Protein AF-A0A9D9WCM2-F1 (afdb_monomer)

pLDDT: mean 75.83, std 15.91, range [33.72, 94.25]

Structure (mmCIF, N/CA/C/O backbone):
data_AF-A0A9D9WCM2-F1
#
_entry.id   AF-A0A9D9WCM2-F1
#
loop_
_atom_site.group_PDB
_atom_site.id
_atom_site.type_symbol
_atom_site.label_atom_id
_atom_site.label_alt_id
_atom_site.label_comp_id
_atom_site.label_asym_id
_atom_site.label_entity_id
_atom_site.label_seq_id
_atom_site.pdbx_PDB_ins_code
_atom_site.Cartn_x
_atom_site.Cartn_y
_atom_site.Cartn_z
_atom_site.occupancy
_atom_site.B_iso_or_equiv
_atom_site.auth_seq_id
_atom_site.auth_comp_id
_atom_site.auth_asym_id
_atom_site.auth_atom_id
_atom_site.pdbx_PDB_model_num
ATOM 1 N N . MET A 1 1 ? -56.741 28.485 21.789 1.00 45.41 1 MET A N 1
ATOM 2 C CA . MET A 1 1 ? -56.280 27.260 21.090 1.00 45.41 1 MET A CA 1
ATOM 3 C C . MET A 1 1 ? -55.006 27.576 20.316 1.00 45.41 1 MET A C 1
ATOM 5 O O . MET A 1 1 ? -54.927 28.664 19.769 1.00 45.41 1 MET A O 1
ATOM 9 N N . LYS A 1 2 ? -54.070 26.617 20.252 1.00 42.69 2 LYS A N 1
ATOM 10 C CA . LYS A 1 2 ? -52.743 26.654 19.594 1.00 42.69 2 LYS A CA 1
ATOM 11 C C . LYS A 1 2 ? -51.613 27.337 20.378 1.00 42.69 2 LYS A C 1
ATOM 13 O O . LYS A 1 2 ? -51.391 28.530 20.233 1.00 42.69 2 LYS A O 1
ATOM 18 N N . LYS A 1 3 ? -50.860 26.522 21.132 1.00 37.56 3 LYS A N 1
ATOM 19 C CA . LYS A 1 3 ? -49.379 26.417 21.107 1.00 37.56 3 LYS A CA 1
ATOM 20 C C . LYS A 1 3 ? -48.915 25.390 22.164 1.00 37.56 3 LYS A C 1
ATOM 22 O O . LYS A 1 3 ? -48.317 25.738 23.167 1.00 37.56 3 LYS A O 1
ATOM 27 N N . ILE A 1 4 ? -49.218 24.107 21.927 1.00 44.75 4 ILE A N 1
ATOM 28 C CA . ILE A 1 4 ? -48.684 22.945 22.687 1.00 44.75 4 ILE A CA 1
ATOM 29 C C . ILE A 1 4 ? -47.683 22.146 21.805 1.00 44.75 4 ILE A C 1
ATOM 31 O O . ILE A 1 4 ? -47.324 21.013 22.077 1.00 44.75 4 ILE A O 1
ATOM 35 N N . GLY A 1 5 ? -47.191 22.737 20.709 1.00 39.81 5 GLY A N 1
ATOM 36 C CA . GLY A 1 5 ? -46.475 22.005 19.652 1.00 39.81 5 GLY A CA 1
ATOM 37 C C . GLY A 1 5 ? -44.948 22.128 19.606 1.00 39.81 5 GLY A C 1
ATOM 38 O O . GLY A 1 5 ? -44.376 21.680 18.622 1.00 39.81 5 GLY A O 1
ATOM 39 N N . LEU A 1 6 ? -44.274 22.749 20.585 1.00 36.81 6 LEU A N 1
ATOM 40 C CA . LEU A 1 6 ? -42.843 23.103 20.444 1.00 36.81 6 LEU A CA 1
ATOM 41 C C . LEU A 1 6 ? -41.898 22.476 21.486 1.00 36.81 6 LEU A C 1
ATOM 43 O O . LEU A 1 6 ? -40.728 22.832 21.537 1.00 36.81 6 LEU A O 1
ATOM 47 N N . LEU A 1 7 ? -42.369 21.528 22.301 1.00 35.75 7 LEU A N 1
ATOM 48 C CA . LEU A 1 7 ? -41.540 20.872 23.329 1.00 35.75 7 LEU A CA 1
ATOM 49 C C . LEU A 1 7 ? -41.209 19.399 23.039 1.00 35.75 7 LEU A C 1
ATOM 51 O O . LEU A 1 7 ? -40.456 18.788 23.786 1.00 35.75 7 LEU A O 1
ATOM 55 N N . LEU A 1 8 ? -41.697 18.844 21.923 1.00 35.56 8 LEU A N 1
ATOM 56 C CA . LEU A 1 8 ? -41.456 17.446 21.526 1.00 35.56 8 LEU A CA 1
ATOM 57 C C . LEU A 1 8 ? -40.451 17.266 20.374 1.00 35.56 8 LEU A C 1
ATOM 59 O O . LEU A 1 8 ? -40.109 16.136 20.044 1.00 35.56 8 LEU A O 1
ATOM 63 N N . LEU A 1 9 ? -39.942 18.351 19.776 1.00 33.72 9 LEU A N 1
ATOM 64 C CA . LEU A 1 9 ? -39.008 18.277 18.638 1.00 33.72 9 LEU A CA 1
ATOM 65 C C . LEU A 1 9 ? -37.527 18.443 19.019 1.00 33.72 9 LEU A C 1
ATOM 67 O O . LEU A 1 9 ? -36.661 18.018 18.261 1.00 33.72 9 LEU A O 1
ATOM 71 N N . ILE A 1 10 ? -37.217 18.988 20.201 1.00 37.78 10 ILE A N 1
ATOM 72 C CA . ILE A 1 10 ? -35.822 19.241 20.620 1.00 37.78 10 ILE A CA 1
ATOM 73 C C . ILE A 1 10 ? -35.190 18.007 21.295 1.00 37.78 10 ILE A C 1
ATOM 75 O O . ILE A 1 10 ? -33.974 17.836 21.272 1.00 37.78 10 ILE A O 1
ATOM 79 N N . THR A 1 11 ? -35.986 17.067 21.812 1.00 34.09 11 THR A N 1
ATOM 80 C CA . THR A 1 11 ? -35.458 15.838 22.434 1.00 34.09 11 THR A CA 1
ATOM 81 C C . THR A 1 11 ? -35.078 14.749 21.426 1.00 34.09 11 THR A C 1
ATOM 83 O O . THR A 1 11 ? -34.326 13.841 21.775 1.00 34.09 11 THR A O 1
ATOM 86 N N . CYS A 1 12 ? -35.512 14.845 20.163 1.00 36.84 12 CYS A N 1
ATOM 87 C CA . CYS A 1 12 ? -35.220 13.822 19.153 1.00 36.84 12 CYS A CA 1
ATOM 88 C C . CYS A 1 12 ? -33.857 14.013 18.455 1.00 36.84 12 CYS A C 1
ATOM 90 O O . CYS A 1 12 ? -33.245 13.033 18.034 1.00 36.84 12 CYS A O 1
ATOM 92 N N . GLN A 1 13 ? -33.338 15.245 18.357 1.00 36.56 13 GLN A N 1
ATOM 93 C CA . GLN A 1 13 ? -32.070 15.524 17.657 1.00 36.56 13 GLN A CA 1
ATOM 94 C C . GLN A 1 13 ? -30.818 15.220 18.499 1.00 36.56 13 GLN A C 1
ATOM 96 O O . GLN A 1 13 ? -29.810 14.784 17.948 1.00 36.56 13 GLN A O 1
ATOM 101 N N . ALA A 1 14 ? -30.889 15.345 19.830 1.00 35.94 14 ALA A N 1
ATOM 102 C CA . ALA A 1 14 ? -29.779 14.985 20.722 1.00 35.94 14 ALA A CA 1
ATOM 103 C C . ALA A 1 14 ? -29.626 13.459 20.911 1.00 35.94 14 ALA A C 1
ATOM 105 O O . ALA A 1 14 ? -28.525 12.966 21.143 1.00 35.94 14 ALA A O 1
ATOM 106 N N . TRP A 1 15 ? -30.717 12.696 20.767 1.00 35.06 15 TRP A N 1
ATOM 107 C CA . TRP A 1 15 ? -30.705 11.226 20.821 1.00 35.06 15 TRP A CA 1
ATOM 108 C C . TRP A 1 15 ? -30.343 10.558 19.486 1.00 35.06 15 TRP A C 1
ATOM 110 O O . TRP A 1 15 ? -29.912 9.407 19.479 1.00 35.06 15 TRP A O 1
ATOM 120 N N . ALA A 1 16 ? -30.482 11.260 18.357 1.00 42.06 16 ALA A N 1
ATOM 121 C CA . ALA A 1 16 ? -30.091 10.735 17.048 1.00 42.06 16 ALA A CA 1
ATOM 122 C C . ALA A 1 16 ? -28.560 10.701 16.864 1.00 42.06 16 ALA A C 1
ATOM 124 O O . ALA A 1 16 ? -28.029 9.741 16.310 1.00 42.06 16 ALA A O 1
ATOM 125 N N . GLN A 1 17 ? -27.828 11.685 17.407 1.00 49.25 17 GLN A N 1
ATOM 126 C CA . GLN A 1 17 ? -26.361 11.747 17.300 1.00 49.25 17 GLN A CA 1
ATOM 127 C C . GLN A 1 17 ? -25.628 10.657 18.097 1.00 49.25 17 GLN A C 1
ATOM 129 O O . GLN A 1 17 ? -24.522 10.268 17.727 1.00 49.25 17 GLN A O 1
ATOM 134 N N . THR A 1 18 ? -26.222 10.115 19.164 1.00 57.34 18 THR A N 1
ATOM 135 C CA . THR A 1 18 ? -25.556 9.110 20.014 1.00 57.34 18 THR A CA 1
ATOM 136 C C . THR A 1 18 ? -25.506 7.717 19.388 1.00 57.34 18 THR A C 1
ATOM 138 O O . THR A 1 18 ? -24.749 6.870 19.861 1.00 57.34 18 THR A O 1
ATOM 141 N N . ASN A 1 19 ? -26.275 7.476 18.321 1.00 72.00 19 ASN A N 1
ATOM 142 C CA . ASN A 1 19 ? -26.369 6.180 17.656 1.00 72.00 19 ASN A CA 1
ATOM 143 C C . ASN A 1 19 ? -25.792 6.155 16.237 1.00 72.00 19 ASN A C 1
ATOM 145 O O . ASN A 1 19 ? -25.790 5.082 15.633 1.00 72.00 19 ASN A O 1
ATOM 149 N N . GLU A 1 20 ? -25.284 7.264 15.706 1.00 87.00 20 GLU A N 1
ATOM 150 C CA . GLU A 1 20 ? -24.619 7.272 14.400 1.00 87.00 20 GLU A CA 1
ATOM 151 C C . GLU A 1 20 ? -23.343 6.408 14.429 1.00 87.00 20 GLU A C 1
ATOM 153 O O . GLU A 1 20 ? -22.533 6.550 15.352 1.00 87.00 20 GLU A O 1
ATOM 158 N N . PRO A 1 21 ? -23.111 5.506 13.453 1.00 89.31 21 PRO A N 1
ATOM 159 C CA . PRO A 1 21 ? -21.932 4.637 13.455 1.00 89.31 21 PRO A CA 1
ATOM 160 C C . PRO A 1 21 ? -20.600 5.398 13.499 1.00 89.31 21 PRO A C 1
ATOM 162 O O . PRO A 1 21 ? -19.669 4.939 14.155 1.00 89.31 21 PRO A O 1
ATOM 165 N N . SER A 1 22 ? -20.522 6.569 12.860 1.00 88.44 22 SER A N 1
ATOM 166 C CA . SER A 1 22 ? -19.351 7.455 12.895 1.00 88.44 22 SER A CA 1
ATOM 167 C C . SER A 1 22 ? -19.109 8.048 14.286 1.00 88.44 22 SER A C 1
ATOM 169 O O . SER A 1 22 ? -17.981 8.050 14.775 1.00 88.44 22 SER A O 1
ATOM 171 N N . ALA A 1 23 ? -20.171 8.493 14.963 1.00 89.25 23 ALA A N 1
ATOM 172 C CA . ALA A 1 23 ? -20.098 9.022 16.321 1.00 89.25 23 ALA A CA 1
ATOM 173 C C . ALA A 1 23 ? -19.733 7.925 17.333 1.00 89.25 23 ALA A C 1
ATOM 175 O O . ALA A 1 23 ? -18.900 8.141 18.213 1.00 89.25 23 ALA A O 1
ATOM 176 N N . LEU A 1 24 ? -20.294 6.719 17.175 1.00 89.94 24 LEU A N 1
ATOM 177 C CA . LEU A 1 24 ? -19.917 5.545 17.967 1.00 89.94 24 LEU A CA 1
ATOM 178 C C . LEU A 1 24 ? -18.453 5.163 17.741 1.00 89.94 24 LEU A C 1
ATOM 180 O O . LEU A 1 24 ? -17.768 4.791 18.691 1.00 89.94 24 LEU A O 1
ATOM 184 N N . PHE A 1 25 ? -17.966 5.264 16.505 1.00 91.31 25 PHE A N 1
ATOM 185 C CA . PHE A 1 25 ? -16.574 4.988 16.183 1.00 91.31 25 PHE A CA 1
ATOM 186 C C . PHE A 1 25 ? -15.624 5.951 16.899 1.00 91.31 25 PHE A C 1
ATOM 188 O O . PHE A 1 25 ? -14.741 5.498 17.622 1.00 91.31 25 PHE A O 1
ATOM 195 N N . ILE A 1 26 ? -15.862 7.261 16.804 1.00 91.56 26 ILE A N 1
ATOM 196 C CA . ILE A 1 26 ? -15.068 8.257 17.537 1.00 91.56 26 ILE A CA 1
ATOM 197 C C . ILE A 1 26 ? -15.163 8.001 19.048 1.00 91.56 26 ILE A C 1
ATOM 199 O O . ILE A 1 26 ? -14.148 7.924 19.729 1.00 91.56 26 ILE A O 1
ATOM 203 N N . ARG A 1 27 ? -16.365 7.777 19.587 1.00 91.19 27 ARG A N 1
ATOM 204 C CA . ARG A 1 27 ? -16.564 7.566 21.029 1.00 91.19 27 ARG A CA 1
ATOM 205 C C . ARG A 1 27 ? -15.822 6.344 21.575 1.00 91.19 27 ARG A C 1
ATOM 207 O O . ARG A 1 27 ? -15.253 6.423 22.658 1.00 91.19 27 ARG A O 1
ATOM 214 N N . TYR A 1 28 ? -15.877 5.207 20.881 1.00 91.69 28 TYR A N 1
ATOM 215 C CA . TYR A 1 28 ? -15.307 3.959 21.396 1.00 91.69 28 TYR A CA 1
ATOM 216 C C . TYR A 1 28 ? -13.796 3.852 21.183 1.00 9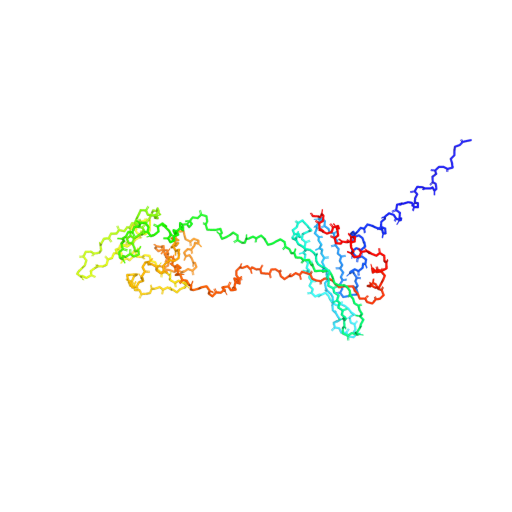1.69 28 TYR A C 1
ATOM 218 O O . TYR A 1 28 ? -13.145 3.128 21.940 1.00 91.69 28 TYR A O 1
ATOM 226 N N . PHE A 1 29 ? -13.251 4.535 20.176 1.00 92.12 29 PHE A N 1
ATOM 227 C CA . PHE A 1 29 ? -11.834 4.461 19.822 1.00 92.12 29 PHE A CA 1
ATOM 228 C C . PHE A 1 29 ? -11.044 5.724 20.197 1.00 92.12 29 PHE A C 1
ATOM 230 O O . PHE A 1 29 ? -9.823 5.688 20.123 1.00 92.12 29 PHE A O 1
ATOM 237 N N . SER A 1 30 ? -11.676 6.803 20.663 1.00 91.00 30 SER A N 1
ATOM 238 C CA . SER A 1 30 ? -10.957 7.914 21.298 1.00 91.00 30 SER A CA 1
ATOM 239 C C . SER A 1 30 ? -10.665 7.626 22.777 1.00 91.00 30 SER A C 1
ATOM 241 O O . SER A 1 30 ? -11.499 7.106 23.519 1.00 91.00 30 SER A O 1
ATOM 243 N N . GLY A 1 31 ? -9.468 7.988 23.224 1.00 86.06 31 GLY A N 1
ATOM 244 C CA . GLY A 1 31 ? -8.959 7.842 24.580 1.00 86.06 31 GLY A CA 1
ATOM 245 C C . GLY A 1 31 ? -7.776 8.786 24.838 1.00 86.06 31 GLY A C 1
ATOM 246 O O . GLY A 1 31 ? -7.416 9.581 23.974 1.00 86.06 31 GLY A O 1
ATOM 247 N N . PRO A 1 32 ? -7.137 8.712 26.017 1.00 82.44 32 PRO A N 1
ATOM 248 C CA . PRO A 1 32 ? -6.068 9.643 26.394 1.00 82.44 32 PRO A CA 1
ATOM 249 C C . PRO A 1 32 ? -4.896 9.663 25.402 1.00 82.44 32 PRO A C 1
ATOM 251 O O . PRO A 1 32 ? -4.379 10.723 25.079 1.00 82.44 32 PRO A O 1
ATOM 254 N N . ASN A 1 33 ? -4.546 8.495 24.860 1.00 86.06 33 ASN A N 1
ATOM 255 C CA . ASN A 1 33 ? -3.380 8.313 23.992 1.00 86.06 33 ASN A CA 1
ATOM 256 C C . ASN A 1 33 ? -3.738 8.278 22.494 1.00 86.06 33 ASN A C 1
ATOM 258 O O . ASN A 1 33 ? -2.872 8.058 21.653 1.00 86.06 33 ASN A O 1
ATOM 262 N N . GLN A 1 34 ? -5.020 8.420 22.153 1.00 89.12 34 GLN A N 1
ATOM 263 C CA . GLN A 1 34 ? -5.518 8.253 20.788 1.00 89.12 34 GLN A CA 1
ATOM 264 C C . GLN A 1 34 ? -6.785 9.092 20.611 1.00 89.12 34 GLN A C 1
ATOM 266 O O . GLN A 1 34 ? -7.797 8.787 21.226 1.00 89.12 34 GLN A O 1
ATOM 271 N N . GLN A 1 35 ? -6.773 10.124 19.774 1.00 89.75 35 GLN A N 1
ATOM 272 C CA . GLN A 1 35 ? -7.956 10.941 19.476 1.00 89.75 35 GLN A CA 1
ATOM 273 C C . GLN A 1 35 ? -8.338 10.778 18.009 1.00 89.75 35 GLN A C 1
ATOM 275 O O . GLN A 1 35 ? -7.484 10.890 17.132 1.00 89.75 35 GLN A O 1
ATOM 280 N N . LEU A 1 36 ? -9.611 10.499 17.737 1.00 92.38 36 LEU A N 1
ATOM 281 C CA . LEU A 1 36 ? -10.135 10.350 16.380 1.00 92.38 36 LEU A CA 1
ATOM 282 C C . LEU A 1 36 ? -10.957 11.568 15.983 1.00 92.38 36 LEU A C 1
ATOM 284 O O . LEU A 1 36 ? -11.784 12.054 16.755 1.00 92.38 36 LEU A O 1
ATOM 288 N N . GLU A 1 37 ? -10.813 11.975 14.731 1.00 90.06 37 GLU A N 1
ATOM 289 C CA . GLU A 1 37 ? -11.639 13.003 14.120 1.00 90.06 37 GLU A CA 1
ATOM 290 C C . GLU A 1 37 ? -11.968 12.626 12.674 1.00 90.06 37 GLU A C 1
ATOM 292 O O . GLU A 1 37 ? -11.133 12.086 11.956 1.00 90.06 37 GLU A O 1
ATOM 297 N N . ILE A 1 38 ? -13.192 12.902 12.222 1.00 88.06 38 ILE A N 1
ATOM 298 C CA . ILE A 1 38 ? -13.577 12.694 10.823 1.00 88.06 38 ILE A CA 1
ATOM 299 C C . ILE A 1 38 ? -13.872 14.055 10.203 1.00 88.06 38 ILE A C 1
ATOM 301 O O . ILE A 1 38 ? -14.807 14.740 10.613 1.00 88.06 38 ILE A O 1
ATOM 305 N N . LYS A 1 39 ? -13.089 14.426 9.189 1.00 83.62 39 LYS A N 1
ATOM 306 C CA . LYS A 1 39 ? -13.239 15.665 8.417 1.00 83.62 39 LYS A CA 1
ATOM 307 C C . LYS A 1 39 ? -13.202 15.330 6.933 1.00 83.62 39 LYS A C 1
ATOM 309 O O . LYS A 1 39 ? -12.254 14.697 6.485 1.00 83.62 39 LYS A O 1
ATOM 314 N N . HIS A 1 40 ? -14.203 15.773 6.172 1.00 81.56 40 HIS A N 1
ATOM 315 C CA . HIS A 1 40 ? -14.243 15.620 4.707 1.00 81.56 40 HIS A CA 1
ATOM 316 C C . HIS A 1 40 ? -14.000 14.171 4.226 1.00 81.56 40 HIS A C 1
ATOM 318 O O . HIS A 1 40 ? -13.128 13.927 3.397 1.00 81.56 40 HIS A O 1
ATOM 324 N N . ASP A 1 41 ? -14.712 13.199 4.810 1.00 82.56 41 ASP A N 1
ATOM 325 C CA . ASP A 1 41 ? -14.534 11.753 4.561 1.00 82.56 41 ASP A CA 1
ATOM 326 C C . ASP A 1 41 ? -13.105 11.218 4.805 1.00 82.56 41 ASP A C 1
ATOM 328 O O . ASP A 1 41 ? -12.774 10.105 4.408 1.00 82.56 41 ASP A O 1
ATOM 332 N N . THR A 1 42 ? -12.267 11.970 5.520 1.00 82.00 42 THR A N 1
ATOM 333 C CA . THR A 1 42 ? -10.957 11.526 5.998 1.00 82.00 42 THR A CA 1
ATOM 334 C C . THR A 1 42 ? -11.026 11.283 7.499 1.00 82.00 42 THR A C 1
ATOM 336 O O . THR A 1 42 ? -11.433 12.159 8.266 1.00 82.00 42 THR A O 1
ATOM 339 N N . LEU A 1 43 ? -10.625 10.087 7.918 1.00 88.75 43 LEU A N 1
ATOM 340 C CA . LEU A 1 43 ? -10.377 9.740 9.307 1.00 88.75 43 LEU A CA 1
ATOM 341 C C . LEU A 1 43 ? -8.973 10.196 9.694 1.00 88.75 43 LEU A C 1
ATOM 343 O O . LEU A 1 43 ? -7.989 9.694 9.161 1.00 88.75 43 LEU A O 1
ATOM 347 N N . TRP A 1 44 ? -8.902 11.099 10.656 1.00 85.81 44 TRP A N 1
ATOM 348 C CA . TRP A 1 44 ? -7.685 11.540 11.314 1.00 85.81 44 TRP A CA 1
ATOM 349 C C . TRP A 1 44 ? -7.561 10.835 12.662 1.00 85.81 44 TRP A C 1
ATOM 351 O O . TRP A 1 44 ? -8.523 10.768 13.430 1.00 85.81 44 TRP A O 1
ATOM 361 N N . VAL A 1 45 ? -6.380 10.296 12.942 1.00 89.81 45 VAL A N 1
ATOM 362 C CA . VAL A 1 45 ? -6.041 9.644 14.206 1.00 89.81 45 VAL A CA 1
ATOM 363 C C . VAL A 1 45 ? -4.793 10.300 14.758 1.00 89.81 45 VAL A C 1
ATOM 365 O O . VAL A 1 45 ? -3.722 10.202 14.168 1.00 89.81 45 VAL A O 1
ATOM 368 N N . TYR A 1 46 ? -4.946 10.960 15.895 1.00 88.31 46 TYR A N 1
ATOM 369 C CA . TYR A 1 46 ? -3.876 11.635 16.609 1.00 88.31 46 TYR A CA 1
ATOM 370 C C . TYR A 1 46 ? -3.404 10.746 17.754 1.00 88.31 46 TYR A C 1
ATOM 372 O O . TYR A 1 46 ? -4.202 10.354 18.608 1.00 88.31 46 TYR A O 1
ATOM 380 N N . TRP A 1 47 ? -2.116 10.431 17.776 1.00 86.38 47 TRP A N 1
ATOM 381 C CA . TRP A 1 47 ? -1.496 9.587 18.791 1.00 86.38 47 TRP A CA 1
ATOM 382 C C . TRP A 1 47 ? -0.775 10.448 19.824 1.00 86.38 47 TRP A C 1
ATOM 384 O O . TRP A 1 47 ? -0.061 11.385 19.462 1.00 86.38 47 TRP A O 1
ATOM 394 N N . TYR A 1 48 ? -0.943 10.111 21.100 1.00 85.12 48 TYR A N 1
ATOM 395 C CA . TYR A 1 48 ? -0.317 10.806 22.222 1.00 85.12 48 TYR A CA 1
ATOM 396 C C . TYR A 1 48 ? 0.389 9.816 23.146 1.00 85.12 48 TYR A C 1
ATOM 398 O O . TYR A 1 48 ? -0.057 8.681 23.320 1.00 85.12 48 TYR A O 1
ATOM 406 N N . GLU A 1 49 ? 1.470 10.257 23.777 1.00 79.12 49 GLU A N 1
ATOM 407 C CA . GLU A 1 49 ? 2.215 9.479 24.765 1.00 79.12 49 GLU A CA 1
ATOM 408 C C . GLU A 1 49 ? 2.536 10.336 25.990 1.00 79.12 49 GLU A C 1
ATOM 410 O O . GLU A 1 49 ? 2.597 11.562 25.906 1.00 79.12 49 GLU A O 1
ATOM 415 N N . ALA A 1 50 ? 2.741 9.696 27.139 1.00 70.19 50 ALA A N 1
ATOM 416 C CA . ALA A 1 50 ? 3.235 10.384 28.322 1.00 70.19 50 ALA A CA 1
ATOM 417 C C . ALA A 1 50 ? 4.672 10.876 28.072 1.00 70.19 50 ALA A C 1
ATOM 419 O O . ALA A 1 50 ? 5.546 10.084 27.722 1.00 70.19 50 ALA A O 1
ATOM 420 N N . ALA A 1 51 ? 4.907 12.175 28.247 1.00 61.59 51 ALA A N 1
ATOM 421 C CA . ALA A 1 51 ? 6.206 12.790 27.990 1.00 61.59 51 ALA A CA 1
ATOM 422 C C . ALA A 1 51 ? 7.104 12.831 29.229 1.00 61.59 51 ALA A C 1
ATOM 424 O O . ALA A 1 51 ? 8.275 12.471 29.160 1.00 61.59 51 ALA A O 1
ATOM 425 N N . ASP A 1 52 ? 6.541 13.244 30.368 1.00 65.38 52 ASP A N 1
ATOM 426 C CA . ASP A 1 52 ? 7.208 13.290 31.671 1.00 65.38 52 ASP A CA 1
ATOM 427 C C . ASP A 1 52 ? 6.154 13.378 32.797 1.00 65.38 52 ASP A C 1
ATOM 429 O O . ASP A 1 52 ? 4.975 13.632 32.546 1.00 65.38 52 ASP A O 1
ATOM 433 N N . LYS A 1 53 ? 6.559 13.228 34.064 1.00 61.81 53 LYS A N 1
ATOM 434 C CA . LYS A 1 53 ? 5.701 13.369 35.256 1.00 61.81 53 LYS A CA 1
ATOM 435 C C . LYS A 1 53 ? 5.001 14.732 35.360 1.00 61.81 53 LYS A C 1
ATOM 437 O O . LYS A 1 53 ? 4.032 14.840 36.106 1.00 61.81 53 LYS A O 1
ATOM 442 N N . GLN A 1 54 ? 5.489 15.756 34.656 1.00 62.19 54 GLN A N 1
ATOM 443 C CA . GLN A 1 54 ? 4.952 17.122 34.686 1.00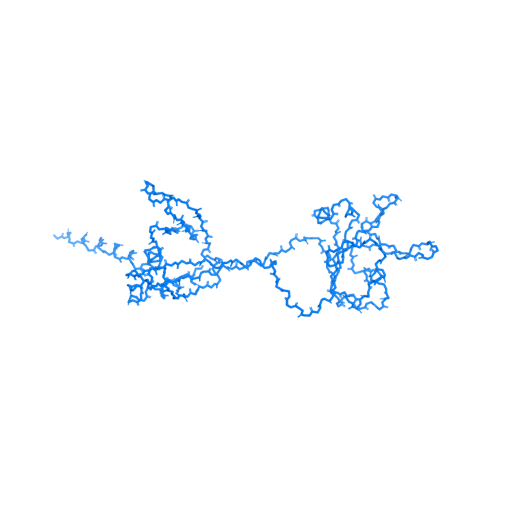 62.19 54 GLN A CA 1
ATOM 444 C C . GLN A 1 54 ? 4.095 17.486 33.461 1.00 62.19 54 GLN A C 1
ATOM 446 O O . GLN A 1 54 ? 3.223 18.342 33.585 1.00 62.19 54 GLN A O 1
ATOM 451 N N . ASN A 1 55 ? 4.285 16.821 32.313 1.00 58.94 55 ASN A N 1
ATOM 452 C CA . ASN A 1 55 ? 3.504 17.046 31.092 1.00 58.94 55 ASN A CA 1
ATOM 453 C C . ASN A 1 55 ? 2.751 15.762 30.713 1.00 58.94 55 ASN A C 1
ATOM 455 O O . ASN A 1 55 ? 3.365 14.810 30.222 1.00 58.94 55 ASN A O 1
ATOM 459 N N . PRO A 1 56 ? 1.426 15.705 30.940 1.00 65.94 56 PRO A N 1
ATOM 460 C CA . PRO A 1 56 ? 0.715 14.433 30.963 1.00 65.94 56 PRO A CA 1
ATOM 461 C C . PRO A 1 56 ? 0.592 13.759 29.590 1.00 65.94 56 PRO A C 1
ATOM 463 O O . PRO A 1 56 ? 0.480 12.536 29.559 1.00 65.94 56 PRO A O 1
ATOM 466 N N . LEU A 1 57 ? 0.616 14.509 28.477 1.00 73.19 57 LEU A N 1
ATOM 467 C CA . LEU A 1 57 ? 0.469 13.975 27.116 1.00 73.19 57 LEU A CA 1
ATOM 468 C C . LEU A 1 57 ? 1.186 14.859 26.079 1.00 73.19 57 LEU A C 1
ATOM 470 O O . LEU A 1 57 ? 0.873 16.042 25.953 1.00 73.19 57 LEU A O 1
ATOM 474 N N . GLU A 1 58 ? 2.087 14.272 25.294 1.00 75.62 58 GLU A N 1
ATOM 475 C CA . GLU A 1 58 ? 2.667 14.877 24.091 1.00 75.62 58 GLU A CA 1
ATOM 476 C C . GLU A 1 58 ? 2.115 14.221 22.830 1.00 75.62 58 GLU A C 1
ATOM 478 O O . GLU A 1 58 ? 1.914 13.008 22.772 1.00 75.62 58 GLU A O 1
ATOM 483 N N . PHE A 1 59 ? 1.898 15.038 21.801 1.00 80.50 59 PHE A N 1
ATOM 484 C CA . PHE A 1 59 ? 1.552 14.569 20.465 1.00 80.50 59 PHE A CA 1
ATOM 485 C C . PHE A 1 59 ? 2.737 13.818 19.840 1.00 80.50 59 PHE A C 1
ATOM 487 O O . PHE A 1 59 ? 3.866 14.308 19.849 1.00 80.50 59 PHE A O 1
ATOM 494 N N . ARG A 1 60 ? 2.471 12.635 19.279 1.00 80.44 60 ARG A N 1
ATOM 495 C CA . ARG A 1 60 ? 3.483 11.772 18.656 1.00 80.44 60 ARG A CA 1
ATOM 496 C C . ARG A 1 60 ? 3.353 11.715 17.147 1.00 80.44 60 ARG A C 1
ATOM 498 O O . ARG A 1 60 ? 4.343 11.907 16.451 1.00 80.44 60 ARG A O 1
ATOM 505 N N . ASP A 1 61 ? 2.154 11.432 16.653 1.00 76.88 61 ASP A N 1
ATOM 506 C CA . ASP A 1 61 ? 1.944 11.186 15.231 1.00 76.88 61 ASP A CA 1
ATOM 507 C C . ASP A 1 61 ? 0.484 11.420 14.823 1.00 76.88 61 ASP A C 1
ATOM 509 O O . ASP A 1 61 ? -0.431 11.372 15.650 1.00 76.88 61 ASP A O 1
ATOM 513 N N . THR A 1 62 ? 0.260 11.668 13.534 1.00 83.81 62 THR A N 1
ATOM 514 C CA . THR A 1 62 ? -1.063 11.744 12.914 1.00 83.81 62 THR A CA 1
ATOM 515 C C . THR A 1 62 ? -1.164 10.740 11.777 1.00 83.81 62 THR A C 1
ATOM 517 O O . THR A 1 62 ? -0.477 10.852 10.766 1.00 83.81 62 THR A O 1
ATOM 520 N N . SER A 1 63 ? -2.097 9.801 11.892 1.00 81.56 63 SER A N 1
ATOM 521 C CA . SER A 1 63 ? -2.472 8.914 10.792 1.00 81.56 63 SER A CA 1
ATOM 522 C C . SER A 1 63 ? -3.736 9.437 10.111 1.00 81.56 63 SER A C 1
ATOM 524 O O . SER A 1 63 ? -4.717 9.745 10.783 1.00 81.56 63 SER A O 1
ATOM 526 N N . ALA A 1 64 ? -3.735 9.508 8.781 1.00 81.88 64 ALA A N 1
ATOM 527 C CA . ALA A 1 64 ? -4.901 9.902 7.993 1.00 81.88 64 ALA A CA 1
ATOM 528 C C . ALA A 1 64 ? -5.329 8.762 7.061 1.00 81.88 64 ALA A C 1
ATOM 530 O O . ALA A 1 64 ? -4.496 8.165 6.380 1.00 81.88 64 ALA A O 1
ATOM 531 N N . VAL A 1 65 ? -6.627 8.464 7.021 1.00 83.81 65 VAL A N 1
ATOM 532 C CA . VAL A 1 65 ? -7.217 7.441 6.149 1.00 83.81 65 VAL A CA 1
ATOM 533 C C . VAL A 1 65 ? -8.412 8.037 5.417 1.00 83.81 65 VAL A C 1
ATOM 535 O O . VAL A 1 65 ? -9.396 8.420 6.047 1.00 83.81 65 VAL A O 1
ATOM 538 N N . ASP A 1 66 ? -8.352 8.092 4.086 1.00 83.12 66 ASP A N 1
ATOM 539 C CA . ASP A 1 66 ? -9.532 8.402 3.270 1.00 83.12 66 ASP A CA 1
ATOM 540 C C . ASP A 1 66 ? -10.509 7.226 3.368 1.00 83.12 66 ASP A C 1
ATOM 542 O O . ASP A 1 66 ? -10.183 6.097 2.990 1.00 83.12 66 ASP A O 1
ATOM 546 N N . LEU A 1 67 ? -11.711 7.484 3.886 1.00 85.50 67 LEU A N 1
ATOM 547 C CA . LEU A 1 67 ? -12.723 6.455 4.112 1.00 85.50 67 LEU A CA 1
ATOM 548 C C . LEU A 1 67 ? -13.145 5.766 2.805 1.00 85.50 67 LEU A C 1
ATOM 550 O O . LEU A 1 67 ? -13.467 4.584 2.825 1.00 85.50 67 LEU A O 1
ATOM 554 N N . ARG A 1 68 ? -13.060 6.459 1.663 1.00 84.31 68 ARG A N 1
ATOM 555 C CA . ARG A 1 68 ? -13.382 5.908 0.330 1.00 84.31 68 ARG A CA 1
ATOM 556 C C . ARG A 1 68 ? -12.304 4.953 -0.180 1.00 84.31 68 ARG A C 1
ATOM 558 O O . ARG A 1 68 ? -12.533 4.136 -1.080 1.00 84.31 68 ARG A O 1
ATOM 565 N N . GLN A 1 69 ? -11.100 5.073 0.374 1.00 83.94 69 GLN A N 1
ATOM 566 C CA . GLN A 1 69 ? -9.953 4.234 0.059 1.00 83.94 69 GLN A CA 1
ATOM 567 C C . GLN A 1 69 ? -9.799 3.087 1.058 1.00 83.94 69 GLN A C 1
ATOM 569 O O . GLN A 1 69 ? -8.707 2.558 1.208 1.00 83.94 69 GLN A O 1
ATOM 574 N N . ILE A 1 70 ? -10.869 2.655 1.725 1.00 87.75 70 ILE A N 1
ATOM 575 C CA . ILE A 1 70 ? -10.848 1.450 2.556 1.00 87.75 70 ILE A CA 1
ATOM 576 C C . ILE A 1 70 ? -11.138 0.227 1.674 1.00 87.75 70 ILE A C 1
ATOM 578 O O . ILE A 1 70 ? -12.151 0.170 0.982 1.00 87.75 70 ILE A O 1
ATOM 582 N N . ALA A 1 71 ? -10.231 -0.751 1.668 1.00 86.81 71 ALA A N 1
ATOM 583 C CA . ALA A 1 71 ? -10.392 -2.020 0.956 1.00 86.81 71 ALA A CA 1
ATOM 584 C C . ALA A 1 71 ? -11.109 -3.065 1.809 1.00 86.81 71 ALA A C 1
ATOM 586 O O . ALA A 1 71 ? -12.021 -3.743 1.341 1.00 86.81 71 ALA A O 1
ATOM 587 N N . ASP A 1 72 ? -10.683 -3.208 3.062 1.00 89.56 72 ASP A N 1
ATOM 588 C CA . ASP A 1 72 ? -11.284 -4.143 4.004 1.00 89.56 72 ASP A CA 1
ATOM 589 C C . ASP A 1 72 ? -11.145 -3.626 5.435 1.00 89.56 72 ASP A C 1
ATOM 591 O O . ASP A 1 72 ? -10.289 -2.804 5.760 1.00 89.56 72 ASP A O 1
ATOM 595 N N . VAL A 1 73 ? -12.003 -4.139 6.309 1.00 92.19 73 VAL A N 1
ATOM 596 C CA . VAL A 1 73 ? -11.993 -3.841 7.736 1.00 92.19 73 VAL A CA 1
ATOM 597 C C . VAL A 1 73 ? -12.211 -5.131 8.510 1.00 92.19 73 VAL A C 1
ATOM 599 O O . VAL A 1 73 ? -13.206 -5.832 8.293 1.00 92.19 73 VAL A O 1
ATOM 602 N N . LYS A 1 74 ? -11.307 -5.427 9.447 1.00 92.25 74 LYS A N 1
ATOM 603 C CA . LYS A 1 74 ? -11.349 -6.634 10.284 1.00 92.25 74 LYS A CA 1
ATOM 604 C C . LYS A 1 74 ? -11.445 -6.296 11.766 1.00 92.25 74 LYS A C 1
ATOM 606 O O . LYS A 1 74 ? -10.929 -5.283 12.227 1.00 92.25 74 LYS A O 1
ATOM 611 N N . ILE A 1 75 ? -12.102 -7.181 12.518 1.00 92.12 75 ILE A N 1
ATOM 612 C CA . ILE A 1 75 ? -12.077 -7.159 13.984 1.00 92.12 75 ILE A CA 1
ATOM 613 C C . ILE A 1 75 ? -10.934 -8.034 14.454 1.00 92.12 75 ILE A C 1
ATOM 615 O O . ILE A 1 75 ? -10.857 -9.203 14.080 1.00 92.12 75 ILE A O 1
ATOM 619 N N . ILE A 1 76 ? -10.154 -7.507 15.383 1.00 92.94 76 ILE A N 1
ATOM 620 C CA . ILE A 1 76 ? -9.226 -8.288 16.187 1.00 92.94 76 ILE A CA 1
ATOM 621 C C . ILE A 1 76 ? -9.602 -8.174 17.664 1.00 92.94 76 ILE A C 1
ATOM 623 O O . ILE A 1 76 ? -10.235 -7.215 18.106 1.00 92.94 76 ILE A O 1
ATOM 627 N N . LYS A 1 77 ? -9.257 -9.193 18.445 1.00 93.19 77 LYS A N 1
ATOM 628 C CA . LYS A 1 77 ? -9.437 -9.202 19.900 1.00 93.19 77 LYS A CA 1
ATOM 629 C C . LYS A 1 77 ? -8.070 -9.372 20.535 1.00 93.19 77 LYS A C 1
ATOM 631 O O . LYS A 1 77 ? -7.269 -10.160 20.047 1.00 93.19 77 LYS A O 1
ATOM 636 N N . GLY A 1 78 ? -7.824 -8.659 21.623 1.00 92.38 78 GLY A N 1
ATOM 637 C CA . GLY A 1 78 ? -6.523 -8.664 22.282 1.00 92.38 78 GLY A CA 1
ATOM 638 C C . GLY A 1 78 ? -6.619 -8.324 23.759 1.00 92.38 78 GLY A C 1
ATOM 639 O O . GLY A 1 78 ? -7.710 -8.123 24.304 1.00 92.38 78 GLY A O 1
ATOM 640 N N . ARG A 1 79 ? -5.459 -8.263 24.407 1.00 90.69 79 ARG A N 1
ATOM 641 C CA . ARG A 1 79 ? -5.292 -7.704 25.749 1.00 90.69 79 ARG A CA 1
ATOM 642 C C . ARG A 1 79 ? -4.174 -6.671 25.712 1.00 90.69 79 ARG A C 1
ATOM 644 O O . ARG A 1 79 ? -3.213 -6.861 24.972 1.00 90.69 79 ARG A O 1
ATOM 651 N N . ASN A 1 80 ? -4.314 -5.599 26.481 1.00 87.44 80 ASN A N 1
ATOM 652 C CA . ASN A 1 80 ? -3.239 -4.627 26.661 1.00 87.44 80 ASN A CA 1
ATOM 653 C C . ASN A 1 80 ? -2.211 -5.129 27.696 1.00 87.44 80 ASN A C 1
ATOM 655 O O . ASN A 1 80 ? -2.386 -6.197 28.289 1.00 87.44 80 ASN A O 1
ATOM 659 N N . LEU A 1 81 ? -1.164 -4.335 27.940 1.00 84.88 81 LEU A N 1
ATOM 660 C CA . LEU A 1 81 ? -0.103 -4.637 28.915 1.00 84.88 81 LEU A CA 1
ATOM 661 C C . LEU A 1 81 ? -0.632 -4.834 30.349 1.00 84.88 81 LEU A C 1
ATOM 663 O O . LEU A 1 81 ? -0.060 -5.591 31.123 1.00 84.88 81 LEU A O 1
ATOM 667 N N . GLU A 1 82 ? -1.765 -4.216 30.684 1.00 86.00 82 GLU A N 1
ATOM 668 C CA . GLU A 1 82 ? -2.442 -4.346 31.983 1.00 86.00 82 GLU A CA 1
ATOM 669 C C . GLU A 1 82 ? -3.381 -5.569 32.058 1.00 86.00 82 GLU A C 1
ATOM 671 O O . GLU A 1 82 ? -4.130 -5.738 33.019 1.00 86.00 82 GLU A O 1
ATOM 676 N N . GLY A 1 83 ? -3.426 -6.403 31.015 1.00 87.94 83 GLY A N 1
ATOM 677 C CA . GLY A 1 83 ? -4.299 -7.575 30.937 1.00 87.94 83 GLY A CA 1
ATOM 678 C C . GLY A 1 83 ? -5.775 -7.268 30.649 1.00 87.94 83 GLY A C 1
ATOM 679 O O . GLY A 1 83 ? -6.589 -8.197 30.570 1.00 87.94 83 GLY A O 1
ATOM 680 N N . LYS A 1 84 ? -6.150 -6.000 30.434 1.00 89.50 84 LYS A N 1
ATOM 681 C CA . LYS A 1 84 ? -7.515 -5.605 30.063 1.00 89.50 84 LYS A CA 1
ATOM 682 C C . LYS A 1 84 ? -7.819 -6.094 28.652 1.00 89.50 84 LYS A C 1
ATOM 684 O O . LYS A 1 84 ? -7.068 -5.844 27.712 1.00 89.50 84 LYS A O 1
ATOM 689 N N . LYS A 1 85 ? -8.956 -6.777 28.495 1.00 92.44 85 LYS A N 1
ATOM 690 C CA . LYS A 1 85 ? -9.466 -7.191 27.180 1.00 92.44 85 LYS A CA 1
ATOM 691 C C . LYS A 1 85 ? -9.771 -5.961 26.325 1.00 92.44 85 LYS A C 1
ATOM 693 O O . LYS A 1 85 ? -10.204 -4.934 26.848 1.00 92.44 85 LYS A O 1
ATOM 698 N N . GLY A 1 86 ? -9.578 -6.093 25.020 1.00 91.94 86 GLY A N 1
ATOM 699 C CA . GLY A 1 86 ? -9.937 -5.068 24.053 1.00 91.94 86 GLY A CA 1
ATOM 700 C C . GLY A 1 86 ? -10.347 -5.627 22.706 1.00 91.94 86 GLY A C 1
ATOM 701 O O . GLY A 1 86 ? -10.159 -6.809 22.394 1.00 91.94 86 GLY A O 1
ATOM 702 N N . ILE A 1 87 ? -10.936 -4.736 21.922 1.00 93.88 87 ILE A N 1
ATOM 703 C CA . ILE A 1 87 ? -11.309 -4.956 2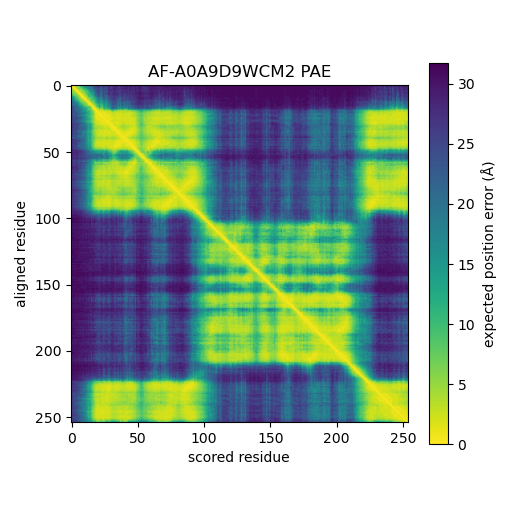0.532 1.00 93.88 87 ILE A CA 1
ATOM 704 C C . ILE A 1 87 ? -10.530 -3.961 19.688 1.00 93.88 87 ILE A C 1
ATOM 706 O O . ILE A 1 87 ? -10.548 -2.764 19.972 1.00 93.88 87 ILE A O 1
ATOM 710 N N . GLY A 1 88 ? -9.878 -4.475 18.653 1.00 92.88 88 GLY A N 1
ATOM 711 C CA . GLY A 1 88 ? -9.230 -3.682 17.629 1.00 92.88 88 GLY A CA 1
ATOM 712 C C . GLY A 1 88 ? -10.042 -3.694 16.339 1.00 92.88 88 GLY A C 1
ATOM 713 O O . GLY A 1 88 ? -10.627 -4.720 15.976 1.00 92.88 88 GLY A O 1
ATOM 714 N N . ILE A 1 89 ? -10.068 -2.560 15.649 1.00 94.25 89 ILE A N 1
ATOM 715 C CA . ILE A 1 89 ? -10.509 -2.455 14.259 1.00 94.25 89 ILE A CA 1
ATOM 716 C C . ILE A 1 89 ? -9.270 -2.242 13.404 1.00 94.25 89 ILE A C 1
ATOM 718 O O . ILE A 1 89 ? -8.528 -1.286 13.609 1.00 94.25 89 ILE A O 1
ATOM 722 N N . GLN A 1 90 ? -9.063 -3.153 12.462 1.00 92.75 90 GLN A N 1
ATOM 723 C CA . GLN A 1 90 ? -7.953 -3.139 11.528 1.00 92.75 90 GLN A CA 1
ATOM 724 C C . GLN A 1 90 ? -8.467 -2.692 10.158 1.00 92.75 90 GLN A C 1
ATOM 726 O O . GLN A 1 90 ? -9.289 -3.384 9.556 1.00 92.75 90 GLN A O 1
ATOM 731 N N . ILE A 1 91 ? -8.016 -1.526 9.701 1.00 91.44 91 ILE A N 1
ATOM 732 C CA . ILE A 1 91 ? -8.429 -0.880 8.454 1.00 91.44 91 ILE A CA 1
ATOM 733 C C . ILE A 1 91 ? -7.343 -1.118 7.408 1.00 91.44 91 ILE A C 1
ATOM 735 O O . ILE A 1 91 ? -6.204 -0.680 7.570 1.00 91.44 91 ILE A O 1
ATOM 739 N N . TYR A 1 92 ? -7.708 -1.813 6.337 1.00 88.25 92 TYR A N 1
ATOM 740 C CA . TYR A 1 92 ? -6.847 -2.060 5.190 1.00 88.25 92 TYR A CA 1
ATOM 741 C C . TYR A 1 92 ? -7.149 -1.018 4.119 1.00 88.25 92 TYR A C 1
ATOM 743 O O . TYR A 1 92 ? -8.283 -0.974 3.633 1.00 88.25 92 TYR A O 1
ATOM 751 N N . PRO A 1 93 ? -6.179 -0.183 3.732 1.00 84.12 93 PRO A N 1
ATOM 752 C CA . PRO A 1 93 ? -6.381 0.754 2.642 1.00 84.12 93 PRO A CA 1
ATOM 753 C C . PRO A 1 93 ? -6.382 0.028 1.290 1.00 84.12 93 PRO A C 1
ATOM 755 O O . PRO A 1 93 ? -5.764 -1.025 1.119 1.00 84.12 93 PRO A O 1
ATOM 758 N N . LYS A 1 94 ? -7.076 0.607 0.310 1.00 81.44 94 LYS A N 1
ATOM 759 C CA . LYS A 1 94 ? -7.002 0.225 -1.098 1.00 81.44 94 LYS A CA 1
ATOM 760 C C . LYS A 1 94 ? -5.584 0.482 -1.563 1.00 81.44 94 LYS A C 1
ATOM 762 O O . LYS A 1 94 ? -5.109 1.615 -1.578 1.00 81.44 94 LYS A O 1
ATOM 767 N N . MET A 1 95 ? -4.915 -0.596 -1.942 1.00 70.00 95 MET A N 1
ATOM 768 C CA . MET A 1 95 ? -3.648 -0.502 -2.637 1.00 70.00 95 MET A CA 1
ATOM 769 C C . MET A 1 95 ? -3.952 0.048 -4.022 1.00 70.00 95 MET A C 1
ATOM 771 O O . MET A 1 95 ? -4.496 -0.654 -4.872 1.00 70.00 95 MET A O 1
ATOM 775 N N . ASN A 1 96 ? -3.622 1.316 -4.241 1.00 61.84 96 ASN A N 1
ATOM 776 C CA . ASN A 1 96 ? -3.466 1.785 -5.602 1.00 61.84 96 ASN A CA 1
ATOM 777 C C . ASN A 1 96 ? -2.179 1.134 -6.105 1.00 61.84 96 ASN A C 1
ATOM 779 O O . ASN A 1 96 ? -1.133 1.361 -5.485 1.00 61.84 96 ASN A O 1
ATOM 783 N N . PRO A 1 97 ? -2.222 0.301 -7.161 1.00 57.72 97 PRO A N 1
ATOM 784 C CA . PRO A 1 97 ? -0.990 -0.159 -7.768 1.00 57.72 97 PRO A CA 1
ATOM 785 C C . PRO A 1 97 ? -0.175 1.091 -8.081 1.00 57.72 97 PRO A C 1
ATOM 787 O O . PRO A 1 97 ? -0.690 2.036 -8.685 1.00 57.72 97 PRO A O 1
ATOM 790 N N . VAL A 1 98 ? 1.070 1.135 -7.605 1.00 55.50 98 VAL A N 1
ATOM 791 C CA . VAL A 1 98 ? 2.005 2.161 -8.049 1.00 55.50 98 VAL A CA 1
ATOM 792 C C . VAL A 1 98 ? 2.195 1.883 -9.531 1.00 55.50 98 VAL A C 1
ATOM 794 O O . VAL A 1 98 ? 2.991 1.028 -9.915 1.00 55.50 98 VAL A O 1
ATOM 797 N N . GLU A 1 99 ? 1.394 2.536 -10.373 1.00 48.69 99 GLU A N 1
ATOM 798 C CA . GLU A 1 99 ? 1.621 2.538 -11.806 1.00 48.69 99 GLU A CA 1
ATOM 799 C C . GLU A 1 99 ? 3.054 3.026 -11.979 1.00 48.69 99 GLU A C 1
ATOM 801 O O . GLU A 1 99 ? 3.373 4.178 -11.670 1.00 48.69 99 GLU A O 1
ATOM 806 N N . LYS A 1 100 ? 3.944 2.139 -12.431 1.00 49.81 100 LYS A N 1
ATOM 807 C CA . LYS A 1 100 ? 5.254 2.541 -12.929 1.00 49.81 100 LYS A CA 1
ATOM 808 C C . LYS A 1 100 ? 4.981 3.414 -14.144 1.00 49.81 100 LYS A C 1
ATOM 810 O O . LYS A 1 100 ? 4.844 2.921 -15.259 1.00 49.81 100 LYS A O 1
ATOM 815 N N . ARG A 1 101 ? 4.826 4.718 -13.912 1.00 46.28 101 ARG A N 1
ATOM 816 C CA . ARG A 1 101 ? 4.584 5.730 -14.940 1.00 46.28 101 ARG A CA 1
ATOM 817 C C . ARG A 1 101 ? 5.863 5.976 -15.708 1.00 46.28 101 ARG A C 1
ATOM 819 O O . ARG A 1 101 ? 6.517 7.006 -15.601 1.00 46.28 101 ARG A O 1
ATOM 826 N N . TYR A 1 102 ? 6.212 4.986 -16.503 1.00 54.41 102 TYR A N 1
ATOM 827 C CA . TYR A 1 102 ? 7.152 5.122 -17.578 1.00 54.41 102 TYR A CA 1
ATOM 828 C C . TYR A 1 102 ? 6.337 5.306 -18.851 1.00 54.41 102 TYR A C 1
ATOM 830 O O . TYR A 1 102 ? 6.177 4.370 -19.627 1.00 54.41 102 TYR A O 1
ATOM 838 N N . SER A 1 103 ? 5.803 6.512 -19.066 1.00 52.62 103 SER A N 1
ATOM 839 C CA . SER A 1 103 ? 4.916 6.838 -20.198 1.00 52.62 103 SER A CA 1
ATOM 840 C C . SER A 1 103 ? 5.535 6.598 -21.588 1.00 52.62 103 SER A C 1
ATOM 842 O O . SER A 1 103 ? 4.871 6.791 -22.600 1.00 52.62 103 SER A O 1
ATOM 844 N N . HIS A 1 104 ? 6.796 6.157 -21.651 1.00 59.28 104 HIS A N 1
ATOM 845 C CA . HIS A 1 104 ? 7.564 5.953 -22.872 1.00 59.28 104 HIS A CA 1
ATOM 846 C C . HIS A 1 104 ? 8.495 4.727 -22.842 1.00 59.28 104 HIS A C 1
ATOM 848 O O . HIS A 1 104 ? 9.351 4.606 -23.721 1.00 59.28 104 HIS A O 1
ATOM 854 N N . THR A 1 105 ? 8.348 3.803 -21.887 1.00 62.31 105 THR A N 1
ATOM 855 C CA . THR A 1 105 ? 9.105 2.540 -21.947 1.00 62.31 105 THR A CA 1
ATOM 856 C C . THR A 1 105 ? 8.472 1.603 -22.962 1.00 62.31 105 THR A C 1
ATOM 858 O O . THR A 1 105 ? 7.268 1.363 -22.933 1.00 62.31 105 THR A O 1
ATOM 861 N N . ILE A 1 106 ? 9.297 1.059 -23.854 1.00 70.44 106 ILE A N 1
ATOM 862 C CA . ILE A 1 106 ? 8.897 -0.072 -24.689 1.00 70.44 106 ILE A CA 1
ATOM 863 C C . ILE A 1 106 ? 9.310 -1.329 -23.934 1.00 70.44 106 ILE A C 1
ATOM 865 O O . ILE A 1 106 ? 10.506 -1.583 -23.785 1.00 70.44 106 ILE A O 1
ATOM 869 N N . GLU A 1 107 ? 8.326 -2.069 -23.431 1.00 79.06 107 GLU A N 1
ATOM 870 C CA . GLU A 1 107 ? 8.528 -3.395 -22.852 1.00 79.06 107 GLU A CA 1
ATOM 871 C C . GLU A 1 107 ? 8.224 -4.465 -23.902 1.00 79.06 107 GLU A C 1
ATOM 873 O O . GLU A 1 107 ? 7.202 -4.426 -24.593 1.00 79.06 107 GLU A O 1
ATOM 878 N N . ILE A 1 108 ? 9.158 -5.397 -24.051 1.00 80.38 108 ILE A N 1
ATOM 879 C CA . ILE A 1 108 ? 9.059 -6.539 -24.946 1.00 80.38 108 ILE A CA 1
ATOM 880 C C . ILE A 1 108 ? 9.089 -7.790 -24.075 1.00 80.38 108 ILE A C 1
ATOM 882 O O . ILE A 1 108 ? 10.112 -8.112 -23.467 1.00 80.38 108 ILE A O 1
ATOM 886 N N . ASP A 1 109 ? 7.960 -8.490 -24.037 1.00 79.62 109 ASP A N 1
ATOM 887 C CA . ASP A 1 109 ? 7.810 -9.735 -23.290 1.00 79.62 109 ASP A CA 1
ATOM 888 C C . ASP A 1 109 ? 8.545 -10.902 -23.958 1.00 79.62 109 ASP A C 1
ATOM 890 O O . ASP A 1 109 ? 8.720 -10.938 -25.184 1.00 79.62 109 ASP A O 1
ATOM 894 N N . ALA A 1 110 ? 8.881 -11.919 -23.159 1.00 74.25 110 ALA A N 1
ATOM 895 C CA . ALA A 1 110 ? 9.505 -13.161 -23.614 1.00 74.25 110 ALA A CA 1
ATOM 896 C C . ALA A 1 110 ? 8.802 -13.792 -24.827 1.00 74.25 110 ALA A C 1
ATOM 898 O O . ALA A 1 110 ? 9.474 -14.264 -25.741 1.00 74.25 110 ALA A O 1
ATOM 899 N N . GLN A 1 111 ? 7.465 -13.747 -24.890 1.00 73.75 111 GLN A N 1
ATOM 900 C CA . GLN A 1 111 ? 6.714 -14.324 -26.012 1.00 73.75 111 GLN A CA 1
ATOM 901 C C . GLN A 1 111 ? 6.971 -13.619 -27.347 1.00 73.75 111 GLN A C 1
ATOM 903 O O . GLN A 1 111 ? 6.968 -14.263 -28.394 1.00 73.75 111 GLN A O 1
ATOM 908 N N . LYS A 1 112 ? 7.213 -12.303 -27.334 1.00 73.44 112 LYS A N 1
ATOM 909 C CA . LYS A 1 112 ? 7.581 -11.559 -28.548 1.00 73.44 112 LYS A CA 1
ATOM 910 C C . LYS A 1 112 ? 9.036 -11.819 -28.928 1.00 73.44 112 LYS A C 1
ATOM 912 O O . LYS A 1 112 ? 9.347 -11.950 -30.106 1.00 73.44 112 LYS A O 1
ATOM 917 N N . LEU A 1 113 ? 9.915 -11.982 -27.938 1.00 70.81 113 LEU A N 1
ATOM 918 C CA . LEU A 1 113 ? 11.322 -12.340 -28.155 1.00 70.81 113 LEU A CA 1
ATOM 919 C C . LEU A 1 113 ? 11.495 -13.788 -28.650 1.00 70.81 113 LEU A C 1
ATOM 921 O O . LEU A 1 113 ? 12.459 -14.091 -29.353 1.00 70.81 113 LEU A O 1
ATOM 925 N N . SER A 1 114 ? 10.584 -14.702 -28.311 1.00 70.56 114 SER A N 1
ATOM 926 C CA . SER A 1 114 ? 10.639 -16.100 -28.760 1.00 70.56 114 SER A CA 1
ATOM 927 C C . SER A 1 114 ? 10.174 -16.304 -30.203 1.00 70.56 114 SER A C 1
ATOM 929 O O . SER A 1 114 ? 10.492 -17.332 -30.789 1.00 70.56 114 SER A O 1
ATOM 931 N N . GLN A 1 115 ? 9.448 -15.346 -30.790 1.00 70.25 115 GLN A N 1
ATOM 932 C CA . GLN A 1 115 ? 8.992 -15.436 -32.187 1.00 70.25 115 GLN A CA 1
ATOM 933 C C . GLN A 1 115 ? 10.150 -15.346 -33.189 1.00 70.25 115 GLN A C 1
ATOM 935 O O . GLN A 1 115 ? 10.051 -15.863 -34.299 1.00 70.25 115 GLN A O 1
ATOM 940 N N . THR A 1 116 ? 11.264 -14.737 -32.782 1.00 66.31 116 THR A N 1
ATOM 941 C CA . THR A 1 116 ? 12.467 -14.603 -33.602 1.00 66.31 116 THR A CA 1
ATOM 942 C C . THR A 1 116 ? 13.512 -15.624 -33.149 1.00 66.31 116 THR A C 1
ATOM 944 O O . THR A 1 116 ? 14.049 -15.539 -32.041 1.00 66.31 116 THR A O 1
ATOM 947 N N . ASN A 1 117 ? 13.816 -16.606 -34.003 1.00 64.31 117 ASN A N 1
ATOM 948 C CA . ASN A 1 117 ? 14.784 -17.665 -33.706 1.00 64.31 117 ASN A CA 1
ATOM 949 C C . ASN A 1 117 ? 16.224 -17.214 -34.017 1.00 64.31 117 ASN A C 1
ATOM 951 O O . ASN A 1 117 ? 16.836 -17.663 -34.984 1.00 64.31 117 ASN A O 1
ATOM 955 N N . THR A 1 118 ? 16.748 -16.273 -33.231 1.00 69.25 118 THR A N 1
ATOM 956 C CA . THR A 1 118 ? 18.134 -15.790 -33.347 1.00 69.25 118 THR A CA 1
ATOM 957 C C . THR A 1 118 ? 18.934 -16.077 -32.083 1.00 69.25 118 THR A C 1
ATOM 959 O O . THR A 1 118 ? 18.406 -16.028 -30.971 1.00 69.25 118 THR A O 1
ATOM 962 N N . ALA A 1 119 ? 20.232 -16.334 -32.261 1.00 68.19 119 ALA A N 1
ATOM 963 C CA . ALA A 1 119 ? 21.154 -16.653 -31.172 1.00 68.19 119 ALA A CA 1
ATOM 964 C C . ALA A 1 119 ? 21.519 -15.435 -30.301 1.00 68.19 119 ALA A C 1
ATOM 966 O O . ALA A 1 119 ? 21.896 -15.610 -29.148 1.00 68.19 119 ALA A O 1
ATOM 967 N N . SER A 1 120 ? 21.388 -14.205 -30.819 1.00 73.38 120 SER A N 1
ATOM 968 C CA . SER A 1 120 ? 21.663 -12.983 -30.052 1.00 73.38 120 SER A CA 1
ATOM 969 C C . SER A 1 120 ? 20.384 -12.276 -29.606 1.00 73.38 120 SER A C 1
ATOM 971 O O . SER A 1 120 ? 19.455 -12.065 -30.391 1.00 73.38 120 SER A O 1
ATOM 973 N N . VAL A 1 121 ? 20.385 -11.833 -28.348 1.00 76.25 121 VAL A N 1
ATOM 974 C CA . VAL A 1 121 ? 19.353 -10.983 -27.733 1.00 76.25 121 VAL A CA 1
ATOM 975 C C . VAL A 1 121 ? 19.147 -9.696 -28.530 1.00 76.25 121 VAL A C 1
ATOM 977 O O . VAL A 1 121 ? 18.020 -9.267 -28.746 1.00 76.25 121 VAL A O 1
ATOM 980 N N . THR A 1 122 ? 20.233 -9.098 -29.020 1.00 77.19 122 THR A N 1
ATOM 981 C CA . THR A 1 122 ? 20.179 -7.833 -29.768 1.00 77.19 122 THR A CA 1
ATOM 982 C C . THR A 1 122 ? 19.457 -7.977 -31.098 1.00 77.19 122 THR A C 1
ATOM 984 O O . THR A 1 122 ? 18.689 -7.098 -31.463 1.00 77.19 122 THR A O 1
ATOM 987 N N . GLN A 1 123 ? 19.619 -9.109 -31.782 1.00 77.12 123 GLN A N 1
ATOM 988 C CA . GLN A 1 123 ? 18.905 -9.405 -33.024 1.00 77.12 123 GLN A CA 1
ATOM 989 C C . GLN A 1 123 ? 17.408 -9.626 -32.780 1.00 77.12 123 GLN A C 1
ATOM 991 O O . GLN A 1 123 ? 16.591 -9.208 -33.593 1.00 77.12 123 GLN A O 1
ATOM 996 N N . LYS A 1 124 ? 17.021 -10.190 -31.628 1.00 77.69 124 LYS A N 1
ATOM 997 C CA . LYS A 1 124 ? 15.601 -10.342 -31.260 1.00 77.69 124 LYS A CA 1
ATOM 998 C C . LYS A 1 124 ? 14.897 -9.010 -31.024 1.00 77.69 124 LYS A C 1
ATOM 1000 O O . LYS A 1 124 ? 13.692 -8.916 -31.226 1.00 77.69 124 LYS A O 1
ATOM 1005 N N . LEU A 1 125 ? 15.638 -7.981 -30.616 1.00 77.44 125 LEU A N 1
ATOM 1006 C CA . LEU A 1 125 ? 15.103 -6.629 -30.434 1.00 77.44 125 LEU A CA 1
ATOM 1007 C C . LEU A 1 125 ? 14.875 -5.900 -31.765 1.00 77.44 125 LEU A C 1
ATOM 1009 O O . LEU A 1 125 ? 14.206 -4.862 -31.789 1.00 77.44 125 LEU A O 1
ATOM 1013 N N . GLN A 1 126 ? 15.396 -6.434 -32.874 1.00 76.69 126 GLN A N 1
ATOM 1014 C CA . GLN A 1 126 ? 15.279 -5.824 -34.191 1.00 76.69 126 GLN A CA 1
ATOM 1015 C C . GLN A 1 126 ? 13.817 -5.793 -34.632 1.00 76.69 126 GLN A C 1
ATOM 1017 O O . GLN A 1 126 ? 13.154 -6.821 -34.724 1.00 76.69 126 GLN A O 1
ATOM 1022 N N . GLY A 1 127 ? 13.298 -4.587 -34.867 1.00 73.69 127 GLY A N 1
ATOM 1023 C CA . GLY A 1 127 ? 11.902 -4.380 -35.262 1.00 73.69 127 GLY A CA 1
ATOM 1024 C C . GLY A 1 127 ? 10.875 -4.542 -34.135 1.00 73.69 127 GLY A C 1
ATOM 1025 O O . GLY A 1 127 ? 9.717 -4.200 -34.342 1.00 73.69 127 GLY A O 1
ATOM 1026 N N . GLN A 1 128 ? 11.279 -4.995 -32.942 1.00 77.94 128 GLN A N 1
ATOM 1027 C CA . GLN A 1 128 ? 10.391 -5.129 -31.778 1.00 77.94 128 GLN A CA 1
ATOM 1028 C C . GLN A 1 128 ? 10.338 -3.845 -30.935 1.00 77.94 128 GLN A C 1
ATOM 1030 O O . GLN A 1 128 ? 9.306 -3.536 -30.342 1.00 77.94 128 GLN A O 1
ATOM 1035 N N . ALA A 1 129 ? 11.429 -3.067 -30.901 1.00 74.75 129 ALA A N 1
ATOM 1036 C CA . ALA A 1 129 ? 11.483 -1.769 -30.229 1.00 74.75 129 ALA A CA 1
ATOM 1037 C C . ALA A 1 129 ? 11.598 -0.612 -31.231 1.00 74.75 129 ALA A C 1
ATOM 1039 O O . ALA A 1 129 ? 12.580 -0.491 -31.965 1.00 74.75 129 ALA A O 1
ATOM 1040 N N . ALA A 1 130 ? 10.616 0.292 -31.222 1.00 72.56 130 ALA A N 1
ATOM 1041 C CA . ALA A 1 130 ? 10.660 1.510 -32.025 1.00 72.56 130 ALA A CA 1
ATOM 1042 C C . ALA A 1 130 ? 11.821 2.426 -31.591 1.00 72.56 130 ALA A C 1
ATOM 1044 O O . ALA A 1 130 ? 11.996 2.717 -30.407 1.00 72.56 130 ALA A O 1
ATOM 1045 N N . GLY A 1 131 ? 12.599 2.913 -32.563 1.00 75.56 131 GLY A N 1
ATOM 1046 C CA . GLY A 1 131 ? 13.750 3.786 -32.313 1.00 75.56 131 GLY A CA 1
ATOM 1047 C C . GLY A 1 131 ? 15.016 3.059 -31.849 1.00 75.56 131 GLY A C 1
ATOM 1048 O O . GLY A 1 131 ? 15.973 3.731 -31.464 1.00 75.56 131 GLY A O 1
ATOM 1049 N N . VAL A 1 132 ? 15.033 1.722 -31.897 1.00 82.19 132 VAL A N 1
ATOM 1050 C CA . VAL A 1 132 ? 16.239 0.905 -31.728 1.00 82.19 132 VAL A CA 1
ATOM 1051 C C . VAL A 1 132 ? 16.737 0.467 -33.101 1.00 82.19 132 VAL A C 1
ATOM 1053 O O . VAL A 1 132 ? 16.022 -0.193 -33.853 1.00 82.19 132 VAL A O 1
ATOM 1056 N N . THR A 1 133 ? 17.977 0.821 -33.425 1.00 81.62 133 THR A N 1
ATOM 1057 C CA . THR A 1 133 ? 18.653 0.391 -34.650 1.00 81.62 133 THR A CA 1
ATOM 1058 C C . THR A 1 133 ? 19.717 -0.629 -34.293 1.00 81.62 133 THR A C 1
ATOM 1060 O O . THR A 1 133 ? 20.596 -0.357 -33.476 1.00 81.62 133 THR A O 1
ATOM 1063 N N . ILE A 1 134 ? 19.646 -1.788 -34.937 1.00 80.19 134 ILE A N 1
ATOM 1064 C CA . ILE A 1 134 ? 20.618 -2.867 -34.801 1.00 80.19 134 ILE A CA 1
ATOM 1065 C C . ILE A 1 134 ? 21.389 -3.004 -36.115 1.00 80.19 134 ILE A C 1
ATOM 1067 O O . ILE A 1 134 ? 20.791 -2.988 -37.189 1.00 80.19 134 ILE A O 1
ATOM 1071 N N . GLY A 1 135 ? 22.711 -3.103 -36.028 1.00 76.50 135 GLY A N 1
ATOM 1072 C CA . GLY A 1 135 ? 23.620 -3.314 -37.152 1.00 76.50 135 GLY A CA 1
ATOM 1073 C C . GLY A 1 135 ? 24.769 -4.241 -36.765 1.00 76.50 135 GLY A C 1
ATOM 1074 O O . GLY A 1 135 ? 24.855 -4.682 -35.623 1.00 76.50 135 GLY A O 1
ATOM 1075 N N . ASN A 1 136 ? 25.665 -4.528 -37.701 1.00 72.50 136 ASN A N 1
ATOM 1076 C CA . ASN A 1 136 ? 26.883 -5.285 -37.416 1.00 72.50 136 ASN A CA 1
ATOM 1077 C C . ASN A 1 136 ? 28.044 -4.316 -37.193 1.00 72.50 136 ASN A C 1
ATOM 1079 O O . ASN A 1 136 ? 28.155 -3.312 -37.900 1.00 72.50 136 ASN A O 1
ATOM 1083 N N . ASP A 1 137 ? 28.886 -4.605 -36.206 1.00 69.75 137 ASP A N 1
ATOM 1084 C CA . ASP A 1 137 ? 30.178 -3.947 -36.087 1.00 69.75 137 ASP A CA 1
ATOM 1085 C C . ASP A 1 137 ? 31.148 -4.624 -37.065 1.00 69.75 137 ASP A C 1
ATOM 1087 O O . ASP A 1 137 ? 31.403 -5.821 -36.967 1.00 69.75 137 ASP A O 1
ATOM 1091 N N . ASN A 1 138 ? 31.657 -3.878 -38.047 1.00 68.31 138 ASN A N 1
ATOM 1092 C CA . ASN A 1 138 ? 32.496 -4.411 -39.132 1.00 68.31 138 ASN A CA 1
ATOM 1093 C C . ASN A 1 138 ? 33.966 -4.611 -38.704 1.00 68.31 138 ASN A C 1
ATOM 1095 O O . ASN A 1 138 ? 34.876 -4.568 -39.532 1.00 68.31 138 ASN A O 1
ATOM 1099 N N . SER A 1 139 ? 34.207 -4.789 -37.406 1.00 73.12 139 SER A N 1
ATOM 1100 C CA . SER A 1 139 ? 35.517 -5.083 -36.835 1.00 73.12 139 SER A CA 1
ATOM 1101 C C . SER A 1 139 ? 35.805 -6.598 -36.892 1.00 73.12 139 SER A C 1
ATOM 1103 O O . SER A 1 139 ? 34.879 -7.412 -36.857 1.00 73.12 139 SER A O 1
ATOM 1105 N N . PRO A 1 140 ? 37.073 -7.039 -37.008 1.00 56.84 140 PRO A N 1
ATOM 1106 C CA . PRO A 1 140 ? 37.414 -8.459 -36.904 1.00 56.84 140 PRO A CA 1
ATOM 1107 C C . PRO A 1 140 ? 37.035 -9.003 -35.514 1.00 56.84 140 PRO A C 1
ATOM 1109 O O . PRO A 1 140 ? 37.549 -8.526 -34.506 1.00 56.84 140 PRO A O 1
ATOM 1112 N N . GLY A 1 141 ? 36.120 -9.979 -35.455 1.00 60.97 141 GLY A N 1
ATOM 1113 C CA . GLY A 1 141 ? 35.500 -10.439 -34.197 1.00 60.97 141 GLY A CA 1
ATOM 1114 C C . GLY A 1 141 ? 34.340 -9.559 -33.701 1.00 60.97 141 GLY A C 1
ATOM 1115 O O . GLY A 1 141 ? 33.877 -9.730 -32.572 1.00 60.97 141 GLY A O 1
ATOM 1116 N N . GLY A 1 142 ? 33.886 -8.622 -34.536 1.00 59.81 142 GLY A N 1
ATOM 1117 C CA . GLY A 1 142 ? 32.866 -7.626 -34.239 1.00 59.81 142 GLY A CA 1
ATOM 1118 C C . GLY A 1 142 ? 31.506 -8.226 -33.910 1.00 59.81 142 GLY A C 1
ATOM 1119 O O . GLY A 1 142 ? 31.037 -9.183 -34.528 1.00 59.81 142 GLY A O 1
ATOM 1120 N N . GLY A 1 143 ? 30.882 -7.664 -32.877 1.00 70.00 143 GLY A N 1
ATOM 1121 C CA . GLY A 1 143 ? 29.557 -8.054 -32.417 1.00 70.00 143 GLY A CA 1
ATOM 1122 C C . GLY A 1 143 ? 28.434 -7.287 -33.112 1.00 70.00 143 GLY A C 1
ATOM 1123 O O . GLY A 1 143 ? 28.599 -6.628 -34.137 1.00 70.00 143 GLY A O 1
ATOM 1124 N N . THR A 1 144 ? 27.253 -7.349 -32.511 1.00 72.62 144 THR A N 1
ATOM 1125 C CA . THR A 1 144 ? 26.090 -6.588 -32.960 1.00 72.62 144 THR A CA 1
ATOM 1126 C C . THR A 1 144 ? 26.121 -5.182 -32.356 1.00 72.62 144 THR A C 1
ATOM 1128 O O . THR A 1 144 ? 26.229 -5.012 -31.142 1.00 72.62 144 THR A O 1
ATOM 1131 N N . MET A 1 145 ? 26.013 -4.159 -33.201 1.00 77.50 145 MET A N 1
ATOM 1132 C CA . MET A 1 145 ? 25.901 -2.761 -32.805 1.00 77.50 145 MET A CA 1
ATOM 1133 C C . MET A 1 145 ? 24.441 -2.402 -32.530 1.00 77.50 145 MET A C 1
ATOM 1135 O O . MET A 1 145 ? 23.588 -2.589 -33.392 1.00 77.50 145 MET A O 1
ATOM 1139 N N . VAL A 1 146 ? 24.156 -1.818 -31.365 1.00 81.88 146 VAL A N 1
ATOM 1140 C CA . VAL A 1 146 ? 22.816 -1.329 -31.002 1.00 81.88 146 VAL A CA 1
ATOM 1141 C C . VAL A 1 146 ? 22.865 0.173 -30.763 1.00 81.88 146 VAL A C 1
ATOM 1143 O O . VAL A 1 146 ? 23.788 0.669 -30.120 1.00 81.88 146 VAL A O 1
ATOM 1146 N N . ARG A 1 147 ? 21.869 0.899 -31.276 1.00 85.06 147 ARG A N 1
ATOM 1147 C CA . ARG A 1 147 ? 21.691 2.343 -31.081 1.00 85.06 147 ARG A CA 1
ATOM 1148 C C . ARG A 1 147 ? 20.249 2.658 -30.712 1.00 85.06 147 ARG A C 1
ATOM 1150 O O . ARG A 1 147 ? 19.330 2.097 -31.301 1.00 85.06 147 ARG A O 1
ATOM 1157 N N . ILE A 1 148 ? 20.053 3.589 -29.784 1.00 83.00 148 ILE A N 1
ATOM 1158 C CA . ILE A 1 148 ? 18.735 4.093 -29.385 1.00 83.00 148 ILE A CA 1
ATOM 1159 C C . ILE A 1 148 ? 18.655 5.551 -29.847 1.00 83.00 148 ILE A C 1
ATOM 1161 O O . ILE A 1 148 ? 19.509 6.350 -29.484 1.00 83.00 148 ILE A O 1
ATOM 1165 N N . ARG A 1 149 ? 17.646 5.899 -30.658 1.00 78.62 149 ARG A N 1
ATOM 1166 C CA . ARG A 1 149 ? 17.444 7.240 -31.261 1.00 78.62 149 ARG A CA 1
ATOM 1167 C C . ARG A 1 149 ? 18.519 7.705 -32.258 1.00 78.62 149 ARG A C 1
ATOM 1169 O O . ARG A 1 149 ? 18.629 8.897 -32.525 1.00 78.62 149 ARG A O 1
ATOM 1176 N N . GLY A 1 150 ? 19.258 6.785 -32.873 1.00 71.62 150 GLY A N 1
ATOM 1177 C CA . GLY A 1 150 ? 20.258 7.122 -33.895 1.00 71.62 150 GLY A CA 1
ATOM 1178 C C . GLY A 1 150 ? 21.645 7.420 -33.316 1.00 71.62 150 GLY A C 1
ATOM 1179 O O . GLY A 1 150 ? 22.049 6.815 -32.327 1.00 71.62 150 GLY A O 1
ATOM 1180 N N . ILE A 1 151 ? 22.424 8.274 -33.986 1.00 65.94 151 ILE A N 1
ATOM 1181 C CA . ILE A 1 151 ? 23.817 8.592 -33.621 1.00 65.94 151 ILE A CA 1
ATOM 1182 C C . ILE A 1 151 ? 23.818 9.850 -32.739 1.00 65.94 151 ILE A C 1
ATOM 1184 O O . ILE A 1 151 ? 23.525 10.933 -33.235 1.00 65.94 151 ILE A O 1
ATOM 1188 N N . GLY A 1 152 ? 24.123 9.707 -31.444 1.00 58.59 152 GLY A N 1
ATOM 1189 C CA . GLY A 1 152 ? 24.144 10.814 -30.470 1.00 58.59 152 GLY A CA 1
ATOM 1190 C C . GLY A 1 152 ? 25.523 11.453 -30.240 1.00 58.59 152 GLY A C 1
ATOM 1191 O O . GLY A 1 152 ? 25.621 12.528 -29.660 1.00 58.59 152 GLY A O 1
ATOM 1192 N N . SER A 1 153 ? 26.594 10.801 -30.689 1.00 58.09 153 SER A N 1
ATOM 1193 C CA . SER A 1 153 ? 28.000 11.183 -30.527 1.00 58.09 153 SER A CA 1
ATOM 1194 C C . SER A 1 153 ? 28.842 10.540 -31.636 1.00 58.09 153 SER A C 1
ATOM 1196 O O . SER A 1 153 ? 28.397 9.616 -32.306 1.00 58.09 153 SER A O 1
ATOM 1198 N N . ILE A 1 154 ? 30.070 10.994 -31.870 1.00 58.28 154 ILE A N 1
ATOM 1199 C CA . ILE A 1 154 ? 30.947 10.415 -32.907 1.00 58.28 154 ILE A CA 1
ATOM 1200 C C . ILE A 1 154 ? 31.757 9.228 -32.350 1.00 58.28 154 ILE A C 1
ATOM 1202 O O . ILE A 1 154 ? 32.087 8.311 -33.096 1.00 58.28 154 ILE A O 1
ATOM 1206 N N . ASN A 1 155 ? 31.989 9.181 -31.030 1.00 57.62 155 ASN A N 1
ATOM 1207 C CA . ASN A 1 155 ? 32.988 8.283 -30.431 1.00 57.62 155 ASN A CA 1
ATOM 1208 C C . ASN A 1 155 ? 32.419 7.173 -29.523 1.00 57.62 155 ASN A C 1
ATOM 1210 O O . ASN A 1 155 ? 33.079 6.156 -29.341 1.00 57.62 155 ASN A O 1
ATOM 1214 N N . ALA A 1 156 ? 31.215 7.325 -28.951 1.00 65.00 156 ALA A N 1
ATOM 1215 C CA . ALA A 1 156 ? 30.615 6.309 -28.073 1.00 65.00 156 ALA A CA 1
ATOM 1216 C C . ALA A 1 156 ? 29.081 6.420 -28.039 1.00 65.00 156 ALA A C 1
ATOM 1218 O O . ALA A 1 156 ? 28.537 7.294 -27.369 1.00 65.00 156 ALA A O 1
ATOM 1219 N N . ASN A 1 157 ? 28.389 5.527 -28.757 1.00 72.25 157 ASN A N 1
ATOM 1220 C CA . ASN A 1 157 ? 26.922 5.545 -28.925 1.00 72.25 157 ASN A CA 1
ATOM 1221 C C . ASN A 1 157 ? 26.212 4.286 -28.426 1.00 72.25 157 ASN A C 1
ATOM 1223 O O . ASN A 1 157 ? 25.017 4.121 -28.667 1.00 72.25 157 ASN A O 1
ATOM 1227 N N . SER A 1 158 ? 26.944 3.363 -27.811 1.00 81.00 158 SER A N 1
ATOM 1228 C CA . SER A 1 158 ? 26.345 2.126 -27.324 1.00 81.00 158 SER A CA 1
ATOM 1229 C C . SER A 1 158 ? 25.455 2.425 -26.113 1.00 81.00 158 SER A C 1
ATOM 1231 O O . SER A 1 158 ? 25.849 3.238 -25.267 1.00 81.00 158 SER A O 1
ATOM 1233 N N . PRO A 1 159 ? 24.272 1.796 -26.013 1.00 86.06 159 PRO A N 1
ATOM 1234 C CA . PRO A 1 159 ? 23.429 1.912 -24.836 1.00 86.06 159 PRO A CA 1
ATOM 1235 C C . PRO A 1 159 ? 24.056 1.178 -23.649 1.00 86.06 159 PRO A C 1
ATOM 1237 O O . PRO A 1 159 ? 24.872 0.266 -23.813 1.00 86.06 159 PRO A O 1
ATOM 1240 N N . LEU A 1 160 ? 23.632 1.544 -22.442 1.00 87.62 160 LEU A N 1
ATOM 1241 C CA . LEU A 1 160 ? 23.949 0.775 -21.244 1.00 87.62 160 LEU A CA 1
ATOM 1242 C C . LEU A 1 160 ? 23.024 -0.441 -21.161 1.00 87.62 160 LEU A C 1
ATOM 1244 O O . LEU A 1 160 ? 21.805 -0.288 -21.141 1.00 87.62 160 LEU A O 1
ATOM 1248 N N . TYR A 1 161 ? 23.593 -1.637 -21.050 1.00 88.12 161 TYR A N 1
ATOM 1249 C CA . TYR A 1 161 ? 22.830 -2.846 -20.749 1.00 88.12 161 TYR A CA 1
ATOM 1250 C C . TYR A 1 161 ? 22.770 -3.055 -19.239 1.00 88.12 161 TYR A C 1
ATOM 1252 O O . TYR A 1 161 ? 23.791 -2.974 -18.556 1.00 88.12 161 TYR A O 1
ATOM 1260 N N . VAL A 1 162 ? 21.584 -3.336 -18.710 1.00 87.88 162 VAL A N 1
ATOM 1261 C CA . VAL A 1 162 ? 21.363 -3.632 -17.292 1.00 87.88 162 VAL A CA 1
ATOM 1262 C C . VAL A 1 162 ? 20.655 -4.968 -17.201 1.00 87.88 162 VAL A C 1
ATOM 1264 O O . VAL A 1 162 ? 19.558 -5.103 -17.723 1.00 87.88 162 VAL A O 1
ATOM 1267 N N . VAL A 1 163 ? 21.259 -5.945 -16.538 1.00 87.38 163 VAL A N 1
ATOM 1268 C CA . VAL A 1 163 ? 20.697 -7.289 -16.377 1.00 87.38 163 VAL A CA 1
ATOM 1269 C C . VAL A 1 163 ? 20.316 -7.461 -14.919 1.00 87.38 163 VAL A C 1
ATOM 1271 O O . VAL A 1 163 ? 21.169 -7.338 -14.043 1.00 87.38 163 VAL A O 1
ATOM 1274 N N . ASP A 1 164 ? 19.031 -7.669 -14.641 1.00 84.75 164 ASP A N 1
ATOM 1275 C CA . ASP A 1 164 ? 18.500 -7.844 -13.282 1.00 84.75 164 ASP A CA 1
ATOM 1276 C C . ASP A 1 164 ? 18.907 -6.743 -12.282 1.00 84.75 164 ASP A C 1
ATOM 1278 O O . ASP A 1 164 ? 19.008 -6.981 -11.078 1.00 84.75 164 ASP A O 1
ATOM 1282 N N . GLY A 1 165 ? 19.123 -5.523 -12.782 1.00 83.69 165 G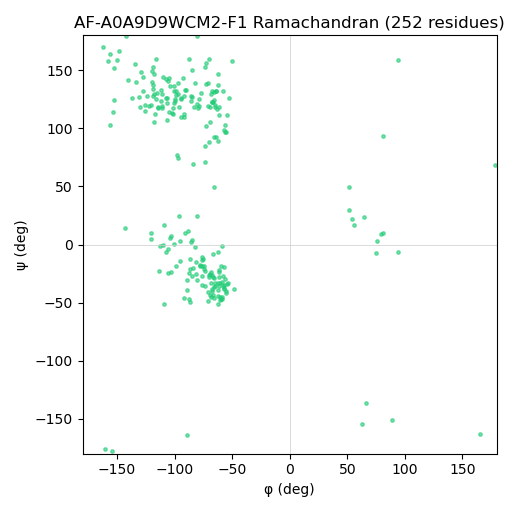LY A N 1
ATOM 1283 C CA . GLY A 1 165 ? 19.546 -4.361 -11.993 1.00 83.69 165 GLY A CA 1
ATOM 1284 C C . GLY A 1 165 ? 21.058 -4.120 -11.954 1.00 83.69 165 GLY A C 1
ATOM 1285 O O . GLY A 1 165 ? 21.482 -3.073 -11.471 1.00 83.69 165 GLY A O 1
ATOM 1286 N N . VAL A 1 166 ? 21.874 -5.022 -12.504 1.00 83.81 166 VAL A N 1
ATOM 1287 C CA . VAL A 1 166 ? 23.334 -4.875 -12.559 1.00 83.81 166 VAL A CA 1
ATOM 1288 C C . VAL A 1 166 ? 23.761 -4.367 -13.941 1.00 83.81 166 VAL A C 1
ATOM 1290 O O . VAL A 1 166 ? 23.411 -4.981 -14.950 1.00 83.81 166 VAL A O 1
ATOM 1293 N N . PRO A 1 167 ? 24.518 -3.257 -14.038 1.00 84.94 167 PRO A N 1
ATOM 1294 C CA . PRO A 1 167 ? 25.026 -2.777 -15.317 1.00 84.94 167 PRO A CA 1
ATOM 1295 C C . PRO A 1 167 ? 26.068 -3.751 -15.876 1.00 84.94 167 PRO A C 1
ATOM 1297 O O . PRO A 1 167 ? 27.095 -4.015 -15.247 1.00 84.94 167 PRO A O 1
ATOM 1300 N N . LEU A 1 168 ? 25.821 -4.255 -17.082 1.00 83.25 168 LEU A N 1
ATOM 1301 C CA . LEU A 1 168 ? 26.737 -5.134 -17.788 1.00 83.25 168 LEU A CA 1
ATOM 1302 C C . LEU A 1 168 ? 27.860 -4.298 -18.410 1.00 83.25 168 LEU A C 1
ATOM 1304 O O . LEU A 1 168 ? 27.627 -3.434 -19.255 1.00 83.25 168 LEU A O 1
ATOM 1308 N N . GLN A 1 169 ? 29.094 -4.574 -18.003 1.00 65.94 169 GLN A N 1
ATOM 1309 C CA . GLN A 1 169 ? 30.296 -4.008 -18.612 1.00 65.94 169 GLN A CA 1
ATOM 1310 C C . GLN A 1 169 ? 30.850 -5.032 -19.611 1.00 65.94 169 GLN A C 1
ATOM 1312 O O . GLN A 1 169 ? 31.797 -5.747 -19.303 1.00 65.94 169 GLN A O 1
ATOM 1317 N N . GLY A 1 170 ? 30.207 -5.194 -20.773 1.00 65.88 170 GLY A N 1
ATOM 1318 C CA . GLY A 1 170 ? 30.646 -6.196 -21.749 1.00 65.88 170 GLY A CA 1
ATOM 1319 C C . GLY A 1 170 ? 29.647 -6.526 -22.855 1.00 65.88 170 GLY A C 1
ATOM 1320 O O . GLY A 1 170 ? 28.707 -5.778 -23.119 1.00 65.88 170 GLY A O 1
ATOM 1321 N N . ASN A 1 171 ? 29.888 -7.661 -23.519 1.00 68.44 171 ASN A N 1
ATOM 1322 C CA . ASN A 1 171 ? 29.092 -8.139 -24.644 1.00 68.44 171 ASN A CA 1
ATOM 1323 C C . ASN A 1 171 ? 27.813 -8.837 -24.159 1.00 68.44 171 ASN A C 1
ATOM 1325 O O . ASN A 1 171 ? 27.863 -9.848 -23.466 1.00 68.44 171 ASN A O 1
ATOM 1329 N N . ILE A 1 172 ? 26.674 -8.312 -24.592 1.00 73.69 172 ILE A N 1
ATOM 1330 C CA . ILE A 1 172 ? 25.328 -8.840 -24.360 1.00 73.69 172 ILE A CA 1
ATOM 1331 C C . ILE A 1 172 ? 25.102 -10.264 -24.908 1.00 73.69 172 ILE A C 1
ATOM 1333 O O . ILE A 1 172 ? 24.193 -10.963 -24.467 1.00 73.69 172 ILE A O 1
ATOM 1337 N N . ASN A 1 173 ? 25.949 -10.727 -25.830 1.00 72.19 173 ASN A N 1
ATOM 1338 C CA . ASN A 1 173 ? 25.892 -12.074 -26.405 1.00 72.19 173 ASN A CA 1
ATOM 1339 C C . ASN A 1 173 ? 26.210 -13.199 -25.403 1.00 72.19 173 ASN A C 1
ATOM 1341 O O . ASN A 1 173 ? 26.050 -14.364 -25.750 1.00 72.19 173 ASN A O 1
ATOM 1345 N N . SER A 1 174 ? 26.666 -12.886 -24.185 1.00 72.50 174 SER A N 1
ATOM 1346 C CA . SER A 1 174 ? 26.862 -13.884 -23.125 1.00 72.50 174 SER A CA 1
ATOM 1347 C C . SER A 1 174 ? 25.558 -14.336 -22.458 1.00 72.50 174 SER A C 1
ATOM 1349 O O . SER A 1 174 ? 25.569 -15.305 -21.703 1.00 72.50 174 SER A O 1
ATOM 1351 N N . ILE A 1 175 ? 24.440 -13.653 -22.724 1.00 78.00 175 ILE A N 1
ATOM 1352 C CA . ILE A 1 175 ? 23.131 -13.973 -22.151 1.00 78.00 175 ILE A CA 1
ATOM 1353 C C . ILE A 1 175 ? 22.364 -14.864 -23.119 1.00 78.00 175 ILE A C 1
ATOM 1355 O O . ILE A 1 175 ? 22.149 -14.503 -24.278 1.00 78.00 175 ILE A O 1
ATOM 1359 N N . ASN A 1 176 ? 21.900 -16.008 -22.622 1.00 80.56 176 ASN A N 1
ATOM 1360 C CA . ASN A 1 176 ? 21.023 -16.888 -23.374 1.00 80.56 176 ASN A CA 1
ATOM 1361 C C . ASN A 1 176 ? 19.654 -16.211 -23.582 1.00 80.56 176 ASN A C 1
ATOM 1363 O O . ASN A 1 176 ? 18.979 -15.878 -22.605 1.00 80.56 176 ASN A O 1
ATOM 1367 N N . PRO A 1 177 ? 19.192 -16.036 -24.832 1.00 79.00 177 PRO A N 1
ATOM 1368 C CA . PRO A 1 177 ? 17.908 -15.401 -25.097 1.00 79.00 177 PRO A CA 1
ATOM 1369 C C . PRO A 1 177 ? 16.690 -16.125 -24.515 1.00 79.00 177 PRO A C 1
ATOM 1371 O O . PRO A 1 177 ? 15.643 -15.500 -24.363 1.00 79.00 177 PRO A O 1
ATOM 1374 N N . ASN A 1 178 ? 16.797 -17.426 -24.232 1.00 82.00 178 ASN A N 1
ATOM 1375 C CA . ASN A 1 178 ? 15.712 -18.210 -23.632 1.00 82.00 178 ASN A CA 1
ATOM 1376 C C . ASN A 1 178 ? 15.546 -17.930 -22.131 1.00 82.00 178 ASN A C 1
ATOM 1378 O O . ASN A 1 178 ? 14.479 -18.176 -21.573 1.00 82.00 178 ASN A O 1
ATOM 1382 N N . ASP A 1 179 ? 16.567 -17.358 -21.497 1.00 83.12 179 ASP A N 1
ATOM 1383 C CA . ASP A 1 179 ? 16.554 -17.017 -20.077 1.00 83.12 179 ASP A CA 1
ATOM 1384 C C . ASP A 1 179 ? 16.049 -15.587 -19.845 1.00 83.12 179 ASP A C 1
ATOM 1386 O O . ASP A 1 179 ? 16.138 -15.074 -18.737 1.00 83.12 179 ASP A O 1
ATOM 1390 N N . ILE A 1 180 ? 15.508 -14.921 -20.870 1.00 84.19 180 ILE A N 1
ATOM 1391 C CA . ILE A 1 180 ? 14.989 -13.554 -20.780 1.00 84.19 180 ILE A CA 1
ATOM 1392 C C . ILE A 1 180 ? 13.484 -13.577 -20.519 1.00 84.19 180 ILE A C 1
ATOM 1394 O O . ILE A 1 180 ? 12.719 -14.147 -21.295 1.00 84.19 180 ILE A O 1
ATOM 1398 N N . ALA A 1 181 ? 13.066 -12.899 -19.451 1.00 83.88 181 ALA A N 1
ATOM 1399 C CA . ALA A 1 181 ? 11.667 -12.695 -19.091 1.00 83.88 181 ALA A CA 1
ATOM 1400 C C . ALA A 1 181 ? 11.076 -11.464 -19.792 1.00 83.88 181 ALA A C 1
ATOM 1402 O O . ALA A 1 181 ? 10.014 -11.537 -20.413 1.00 83.88 181 ALA A O 1
ATOM 1403 N N . SER A 1 182 ? 11.771 -10.327 -19.715 1.00 85.19 182 SER A N 1
ATOM 1404 C CA . SER A 1 182 ? 11.376 -9.111 -20.426 1.00 85.19 182 SER A CA 1
ATOM 1405 C C . SER A 1 182 ? 12.571 -8.221 -20.746 1.00 85.19 182 SER A C 1
ATOM 1407 O O . SER A 1 182 ? 13.583 -8.224 -20.040 1.00 85.19 182 SER A O 1
ATOM 1409 N N . VAL A 1 183 ? 12.451 -7.453 -21.830 1.00 86.12 183 VAL A N 1
ATOM 1410 C CA . VAL A 1 183 ? 13.400 -6.394 -22.187 1.00 86.12 183 VAL A CA 1
ATOM 1411 C C . VAL A 1 183 ? 12.676 -5.060 -22.209 1.00 86.12 183 VAL A C 1
ATOM 1413 O O . VAL A 1 183 ? 11.664 -4.902 -22.884 1.00 86.12 183 VAL A O 1
ATOM 1416 N N . GLN A 1 184 ? 13.219 -4.085 -21.493 1.00 86.94 184 GLN A N 1
ATOM 1417 C CA . GLN A 1 184 ? 12.709 -2.726 -21.425 1.00 86.94 184 GLN A CA 1
ATOM 1418 C C . GLN A 1 184 ? 13.737 -1.767 -22.008 1.00 86.94 184 GLN A C 1
ATOM 1420 O O . GLN A 1 184 ? 14.889 -1.718 -21.577 1.00 86.94 184 GLN A O 1
ATOM 1425 N N . VAL A 1 185 ? 13.312 -0.975 -22.986 1.00 86.81 185 VAL A N 1
ATOM 1426 C CA . VAL A 1 185 ? 14.158 0.049 -23.599 1.00 86.81 185 VAL A CA 1
ATOM 1427 C C . VAL A 1 185 ? 13.784 1.408 -23.019 1.00 86.81 185 VAL A C 1
ATOM 1429 O O . VAL A 1 185 ? 12.690 1.922 -23.263 1.00 86.81 185 VAL A O 1
ATOM 1432 N N . LEU A 1 186 ? 14.708 1.990 -22.254 1.00 87.69 186 LEU A N 1
ATOM 1433 C CA . LEU A 1 186 ? 14.596 3.324 -21.678 1.00 87.69 186 LEU A CA 1
ATOM 1434 C C . LEU A 1 186 ? 15.221 4.329 -22.639 1.00 87.69 186 LEU A C 1
ATOM 1436 O O . LEU A 1 186 ? 16.435 4.334 -22.872 1.00 87.69 186 LEU A O 1
ATOM 1440 N N . LYS A 1 187 ? 14.366 5.175 -23.207 1.00 83.69 187 LYS A N 1
ATOM 1441 C CA . LYS A 1 187 ? 14.754 6.159 -24.220 1.00 83.69 187 LYS A CA 1
ATOM 1442 C C . LYS A 1 187 ? 14.794 7.585 -23.683 1.00 83.69 187 LYS A C 1
ATOM 1444 O O . LYS A 1 187 ? 15.499 8.408 -24.255 1.00 83.69 187 LYS A O 1
ATOM 1449 N N . ASP A 1 188 ? 14.052 7.890 -22.618 1.00 80.81 188 ASP A N 1
ATOM 1450 C CA . ASP A 1 188 ? 13.908 9.259 -22.119 1.00 80.81 188 ASP A CA 1
ATOM 1451 C C . ASP A 1 188 ? 14.922 9.618 -21.026 1.00 80.81 188 ASP A C 1
ATOM 1453 O O . ASP A 1 188 ? 15.170 8.797 -20.140 1.00 80.81 188 ASP A O 1
ATOM 1457 N N . PRO A 1 189 ? 15.424 10.871 -21.005 1.00 75.38 189 PRO A N 1
ATOM 1458 C CA . PRO A 1 189 ? 16.344 11.349 -19.972 1.00 75.38 189 PRO A CA 1
ATOM 1459 C C . PRO A 1 189 ? 15.832 11.163 -18.539 1.00 75.38 189 PRO A C 1
ATOM 1461 O O . PRO A 1 189 ? 16.613 10.878 -17.638 1.00 75.38 189 PRO A O 1
ATOM 1464 N N . SER A 1 190 ? 14.519 11.276 -18.315 1.00 75.94 190 SER A N 1
ATOM 1465 C CA . SER A 1 190 ? 13.905 11.066 -16.996 1.00 75.94 190 SER A CA 1
ATOM 1466 C C . SER A 1 190 ? 14.029 9.623 -16.497 1.00 75.94 190 SER A C 1
ATOM 1468 O O . SER A 1 190 ? 14.078 9.390 -15.293 1.00 75.94 190 SER A O 1
ATOM 1470 N N . GLN A 1 191 ? 14.099 8.655 -17.411 1.00 74.44 191 GLN A N 1
ATOM 1471 C CA . GLN A 1 191 ? 14.225 7.231 -17.103 1.00 74.44 191 GLN A CA 1
ATOM 1472 C C . GLN A 1 191 ? 15.691 6.816 -16.994 1.00 74.44 191 GLN A C 1
ATOM 1474 O O . GLN A 1 191 ? 16.057 6.023 -16.128 1.00 74.44 191 GLN A O 1
ATOM 1479 N N . THR A 1 192 ? 16.540 7.363 -17.865 1.00 81.12 192 THR A N 1
ATOM 1480 C CA . THR A 1 192 ? 17.970 7.049 -17.888 1.00 81.12 192 THR A CA 1
ATOM 1481 C C . THR A 1 192 ? 18.757 7.770 -16.793 1.00 81.12 192 THR A C 1
ATOM 1483 O O . THR A 1 192 ? 19.826 7.288 -16.422 1.00 81.12 192 THR A O 1
ATOM 1486 N N . ALA A 1 193 ? 18.215 8.846 -16.204 1.00 80.75 193 ALA A N 1
ATOM 1487 C CA . ALA A 1 193 ? 18.819 9.571 -15.082 1.00 80.75 193 ALA A CA 1
ATOM 1488 C C . ALA A 1 193 ? 19.167 8.670 -13.885 1.00 80.75 193 ALA A C 1
ATOM 1490 O O . ALA A 1 193 ? 20.194 8.885 -13.243 1.00 80.75 193 ALA A O 1
ATOM 1491 N N . LEU A 1 194 ? 18.376 7.620 -13.627 1.00 78.62 194 LEU A N 1
ATOM 1492 C CA . LEU A 1 194 ? 18.654 6.637 -12.568 1.00 78.62 194 LEU A CA 1
ATOM 1493 C C . LEU A 1 194 ? 19.977 5.882 -12.776 1.00 78.62 194 LEU A C 1
ATOM 1495 O O . LEU A 1 194 ? 20.567 5.393 -11.817 1.00 78.62 194 LEU A O 1
ATOM 1499 N N . TYR A 1 195 ? 20.454 5.806 -14.018 1.00 84.00 195 TYR A N 1
ATOM 1500 C CA . TYR A 1 195 ? 21.683 5.115 -14.406 1.00 84.00 195 TYR A CA 1
ATOM 1501 C C . TYR A 1 195 ? 22.850 6.084 -14.689 1.00 84.00 195 TYR A C 1
ATOM 1503 O O . TYR A 1 195 ? 23.931 5.662 -15.113 1.00 84.00 195 TYR A O 1
ATOM 1511 N N . GLY A 1 196 ? 22.652 7.383 -14.434 1.00 83.81 196 GLY A N 1
ATOM 1512 C CA . GLY A 1 196 ? 23.665 8.430 -14.556 1.00 83.81 196 GLY A CA 1
ATOM 1513 C C . GLY A 1 196 ? 24.195 8.633 -15.980 1.00 83.81 196 GLY A C 1
ATOM 1514 O O . GLY A 1 196 ? 23.539 8.314 -16.970 1.00 83.81 196 GLY A O 1
ATOM 1515 N N . VAL A 1 197 ? 25.427 9.148 -16.089 1.00 81.25 197 VAL A N 1
ATOM 1516 C CA . VAL A 1 197 ? 26.082 9.499 -17.370 1.00 81.25 197 VAL A CA 1
ATOM 1517 C C . VAL A 1 197 ? 26.159 8.312 -18.340 1.00 81.25 197 VAL A C 1
ATOM 1519 O O . VAL A 1 197 ? 26.088 8.490 -19.552 1.00 81.25 197 VAL A O 1
ATOM 1522 N N . ARG A 1 198 ? 26.243 7.082 -17.822 1.00 81.19 198 ARG A N 1
ATOM 1523 C CA . ARG A 1 198 ? 26.309 5.857 -18.635 1.00 81.19 198 ARG A CA 1
ATOM 1524 C C . ARG A 1 198 ? 25.004 5.575 -19.386 1.00 81.19 198 ARG A C 1
ATOM 1526 O O . ARG A 1 198 ? 25.043 4.947 -20.435 1.00 81.19 198 ARG A O 1
ATOM 1533 N N . GLY A 1 199 ? 23.869 6.058 -18.877 1.00 81.38 199 GLY A N 1
ATOM 1534 C CA . GLY A 1 199 ? 22.561 5.940 -19.522 1.00 81.38 199 GLY A CA 1
ATOM 1535 C C . GLY A 1 199 ? 22.255 7.039 -20.544 1.00 81.38 199 GLY A C 1
ATOM 1536 O O . GLY A 1 199 ? 21.160 7.045 -21.103 1.00 81.38 199 GLY A O 1
ATOM 1537 N N . ALA A 1 200 ? 23.181 7.970 -20.806 1.00 81.44 200 ALA A N 1
ATOM 1538 C CA . ALA A 1 200 ? 22.944 9.107 -21.703 1.00 81.44 200 ALA A CA 1
ATOM 1539 C C . ALA A 1 200 ? 22.558 8.686 -23.136 1.00 81.44 200 ALA A C 1
ATOM 1541 O O . ALA A 1 200 ? 21.739 9.346 -23.769 1.00 81.44 20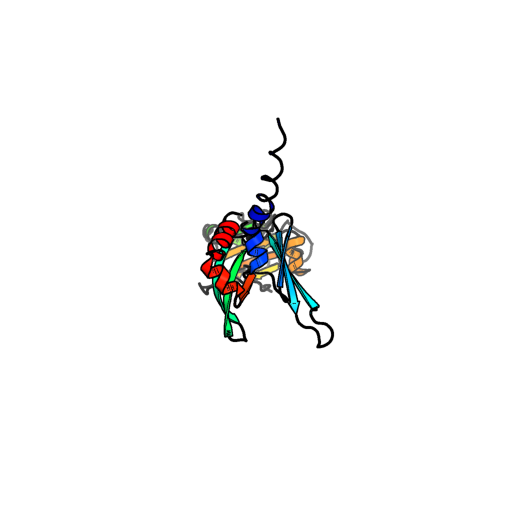0 ALA A O 1
ATOM 1542 N N . ASN A 1 201 ? 23.080 7.550 -23.609 1.00 83.38 201 ASN A N 1
ATOM 1543 C CA . ASN A 1 201 ? 22.780 6.974 -24.927 1.00 83.38 201 ASN A CA 1
ATOM 1544 C C . ASN A 1 201 ? 21.559 6.028 -24.923 1.00 83.38 201 ASN A C 1
ATOM 1546 O O . ASN A 1 201 ? 21.335 5.294 -25.886 1.00 83.38 201 ASN A O 1
ATOM 1550 N N . GLY A 1 202 ? 20.786 6.014 -23.834 1.00 86.25 202 GLY A N 1
ATOM 1551 C CA . GLY A 1 202 ? 19.707 5.059 -23.597 1.00 86.25 202 GLY A CA 1
ATOM 1552 C C . GLY A 1 202 ? 20.154 3.849 -22.774 1.00 86.25 202 GLY A C 1
ATOM 1553 O O . GLY A 1 202 ? 21.342 3.526 -22.678 1.00 86.25 202 GLY A O 1
ATOM 1554 N N . VAL A 1 203 ? 19.180 3.179 -22.155 1.00 87.38 203 VAL A N 1
ATOM 1555 C CA . VAL A 1 203 ? 19.411 2.007 -21.299 1.00 87.38 203 VAL A CA 1
ATOM 1556 C C . VAL A 1 203 ? 18.517 0.864 -21.767 1.00 87.38 203 VAL A C 1
ATOM 1558 O O . VAL A 1 203 ? 17.321 1.053 -21.972 1.00 87.38 203 VAL A O 1
ATOM 1561 N N . ILE A 1 204 ? 19.089 -0.326 -21.929 1.00 88.06 204 ILE A N 1
ATOM 1562 C CA . ILE A 1 204 ? 18.355 -1.562 -22.203 1.00 88.06 204 ILE A CA 1
ATOM 1563 C C . ILE A 1 204 ? 18.382 -2.391 -20.925 1.00 88.06 204 ILE A C 1
ATOM 1565 O O . ILE A 1 204 ? 19.421 -2.933 -20.549 1.00 88.06 204 ILE A O 1
ATOM 1569 N N . VAL A 1 205 ? 17.242 -2.463 -20.247 1.00 88.38 205 VAL A N 1
ATOM 1570 C CA . VAL A 1 205 ? 17.057 -3.271 -19.042 1.00 88.38 205 VAL A CA 1
ATOM 1571 C C . VAL A 1 205 ? 16.545 -4.643 -19.453 1.00 88.38 205 VAL A C 1
ATOM 1573 O O . VAL A 1 205 ? 15.571 -4.758 -20.188 1.00 88.38 205 VAL A O 1
ATOM 1576 N N . ILE A 1 206 ? 17.205 -5.688 -18.984 1.00 87.25 206 ILE A N 1
ATOM 1577 C CA . ILE A 1 206 ? 16.914 -7.083 -19.281 1.00 87.25 206 ILE A CA 1
ATOM 1578 C C . ILE A 1 206 ? 16.621 -7.757 -17.953 1.00 87.25 206 ILE A C 1
ATOM 1580 O O . ILE A 1 206 ? 17.464 -7.784 -17.057 1.00 87.25 206 ILE A O 1
ATOM 1584 N N . ASN A 1 207 ? 15.418 -8.294 -17.830 1.00 87.19 207 ASN A N 1
ATOM 1585 C CA . ASN A 1 207 ? 15.036 -9.121 -16.700 1.00 87.19 207 ASN A CA 1
ATOM 1586 C C . ASN A 1 207 ? 15.158 -10.577 -17.124 1.00 87.19 207 ASN A C 1
ATOM 1588 O O . ASN A 1 207 ? 14.618 -10.957 -18.167 1.00 87.19 207 ASN A O 1
ATOM 1592 N N . THR A 1 208 ? 15.854 -11.386 -16.333 1.00 86.69 208 THR A N 1
ATOM 1593 C CA . THR A 1 208 ? 15.960 -12.819 -16.610 1.00 86.69 208 THR A CA 1
ATOM 1594 C C . THR A 1 208 ? 14.802 -13.594 -15.987 1.00 86.69 208 THR A C 1
ATOM 1596 O O . THR A 1 208 ? 14.120 -13.124 -15.068 1.00 86.69 208 THR A O 1
ATOM 1599 N N . ASN A 1 209 ? 14.559 -14.795 -16.509 1.00 82.81 209 ASN A N 1
ATOM 1600 C CA . ASN A 1 209 ? 13.663 -15.781 -15.931 1.00 82.81 209 ASN A CA 1
ATOM 1601 C C . ASN A 1 209 ? 14.257 -16.242 -14.600 1.00 82.81 209 ASN A C 1
ATOM 1603 O O . ASN A 1 209 ? 15.063 -17.166 -14.535 1.00 82.81 209 ASN A O 1
ATOM 1607 N N . LYS A 1 210 ? 13.860 -15.579 -13.516 1.00 71.88 210 LYS A N 1
ATOM 1608 C CA . LYS A 1 210 ? 14.143 -16.069 -12.171 1.00 71.88 210 LYS A CA 1
ATOM 1609 C C . LYS A 1 210 ? 13.243 -17.276 -11.930 1.00 71.88 210 LYS A C 1
ATOM 1611 O O . LYS A 1 210 ? 12.069 -17.257 -12.307 1.00 71.88 210 LYS A O 1
ATOM 1616 N N . GLY A 1 211 ? 13.789 -18.328 -11.318 1.00 56.16 211 GLY A N 1
ATOM 1617 C CA . GLY A 1 211 ? 12.963 -19.411 -10.787 1.00 56.16 211 GLY A CA 1
ATOM 1618 C C . GLY A 1 211 ? 11.845 -18.826 -9.922 1.00 56.16 211 GLY A C 1
ATOM 1619 O O . GLY A 1 211 ? 11.961 -17.698 -9.443 1.00 56.16 211 GLY A O 1
ATOM 1620 N N . GLN A 1 212 ? 10.761 -19.575 -9.732 1.00 52.59 212 GLN A N 1
ATOM 1621 C CA . GLN A 1 212 ? 9.645 -19.214 -8.848 1.00 52.59 212 GLN A CA 1
ATOM 1622 C C . GLN A 1 212 ? 10.089 -19.180 -7.367 1.00 52.59 212 GLN A C 1
ATOM 1624 O O . GLN A 1 212 ? 9.464 -19.784 -6.503 1.00 52.59 212 GLN A O 1
ATOM 1629 N N . GLU A 1 213 ? 11.182 -18.499 -7.033 1.00 49.97 213 GLU A N 1
ATOM 1630 C CA . GLU A 1 213 ? 11.319 -17.907 -5.721 1.00 49.97 213 GLU A CA 1
ATOM 1631 C C . GLU A 1 213 ? 10.236 -16.849 -5.651 1.00 49.97 213 GLU A C 1
ATOM 1633 O O . GLU A 1 213 ? 10.185 -15.929 -6.473 1.00 49.97 213 GLU A O 1
ATOM 1638 N N . GLN A 1 214 ? 9.323 -17.026 -4.702 1.00 43.69 214 GLN A N 1
ATOM 1639 C CA . GLN A 1 214 ? 8.354 -16.004 -4.377 1.00 43.69 214 GLN A CA 1
ATOM 1640 C C . GLN A 1 214 ? 9.130 -14.738 -4.035 1.00 43.69 214 GLN A C 1
ATOM 1642 O O . GLN A 1 214 ? 9.638 -14.572 -2.926 1.00 43.69 214 GLN A O 1
ATOM 1647 N N . LYS A 1 215 ? 9.262 -13.858 -5.030 1.00 38.72 215 LYS A N 1
ATOM 1648 C CA . LYS A 1 215 ? 9.677 -12.484 -4.839 1.00 38.72 215 LYS A CA 1
ATOM 1649 C C . LYS A 1 215 ? 8.661 -11.937 -3.853 1.00 38.72 215 LYS A C 1
ATOM 1651 O O . LYS A 1 215 ? 7.517 -11.678 -4.220 1.00 38.72 215 LYS A O 1
ATOM 1656 N N . TRP A 1 216 ? 9.072 -11.814 -2.596 1.00 38.41 216 TRP A N 1
ATOM 1657 C CA . TRP A 1 216 ? 8.430 -10.892 -1.684 1.00 38.41 216 TRP A CA 1
ATOM 1658 C C . TRP A 1 216 ? 8.554 -9.542 -2.363 1.00 38.41 216 TRP A C 1
ATOM 1660 O O . TRP A 1 216 ? 9.635 -8.955 -2.437 1.00 38.41 216 TRP A O 1
ATOM 1670 N N . ASP A 1 217 ? 7.476 -9.143 -3.021 1.00 41.53 217 ASP A N 1
ATOM 1671 C CA . ASP A 1 217 ? 7.447 -7.922 -3.782 1.00 41.53 217 ASP A CA 1
ATOM 1672 C C . ASP A 1 217 ? 7.388 -6.763 -2.791 1.00 41.53 217 ASP A C 1
ATOM 1674 O O . ASP A 1 217 ? 6.324 -6.250 -2.463 1.00 41.53 217 ASP A O 1
ATOM 1678 N N . PHE A 1 218 ? 8.557 -6.349 -2.301 1.00 44.31 218 PHE A N 1
ATOM 1679 C CA . PHE A 1 218 ? 8.707 -5.152 -1.478 1.00 44.31 218 PHE A CA 1
ATOM 1680 C C . PHE A 1 218 ? 8.305 -3.872 -2.237 1.00 44.31 218 PHE A C 1
ATOM 1682 O O . PHE A 1 218 ? 8.262 -2.804 -1.629 1.00 44.31 218 PHE A O 1
ATOM 1689 N N . THR A 1 219 ? 8.010 -3.947 -3.550 1.00 45.16 219 THR A N 1
ATOM 1690 C CA . THR A 1 219 ? 7.445 -2.825 -4.317 1.00 45.16 219 THR A CA 1
ATOM 1691 C C . THR A 1 219 ? 5.926 -2.741 -4.254 1.00 45.16 219 THR A C 1
ATOM 1693 O O . THR A 1 219 ? 5.372 -1.679 -4.546 1.00 45.16 219 THR A O 1
ATOM 1696 N N . GLN A 1 220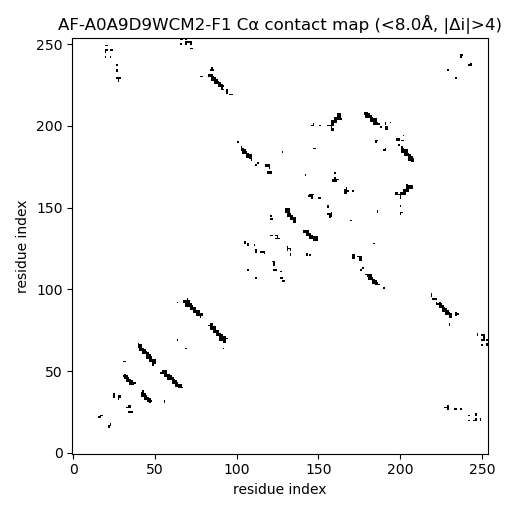 ? 5.245 -3.777 -3.755 1.00 42.84 220 GLN A N 1
ATOM 1697 C CA . GLN A 1 220 ? 3.970 -3.544 -3.103 1.00 42.84 220 GLN A CA 1
ATOM 1698 C C . GLN A 1 220 ? 4.290 -2.886 -1.768 1.00 42.84 220 GLN A C 1
ATOM 1700 O O . GLN A 1 220 ? 4.713 -3.560 -0.827 1.00 42.84 220 GLN A O 1
ATOM 1705 N N . SER A 1 221 ? 4.113 -1.563 -1.680 1.00 48.06 221 SER A N 1
ATOM 1706 C CA . SER A 1 221 ? 3.999 -0.923 -0.376 1.00 48.06 221 SER A CA 1
ATOM 1707 C C . SER A 1 221 ? 2.843 -1.630 0.322 1.00 48.06 221 SER A C 1
ATOM 1709 O O . SER A 1 221 ? 1.667 -1.404 0.044 1.00 48.06 221 SER A O 1
ATOM 1711 N N . THR A 1 222 ? 3.175 -2.612 1.157 1.00 50.56 222 THR A N 1
ATOM 1712 C CA . THR A 1 222 ? 2.194 -3.271 1.998 1.00 50.56 222 THR A CA 1
ATOM 1713 C C . THR A 1 222 ? 1.855 -2.201 3.005 1.00 50.56 222 THR A C 1
ATOM 1715 O O . THR A 1 222 ? 2.557 -2.034 4.001 1.00 50.56 222 THR A O 1
ATOM 1718 N N . VAL A 1 223 ? 0.874 -1.365 2.667 1.00 62.62 223 VAL A N 1
ATOM 1719 C CA . VAL A 1 223 ? 0.442 -0.307 3.558 1.00 62.62 223 VAL A CA 1
ATOM 1720 C C . VAL A 1 223 ? -0.048 -1.033 4.794 1.00 62.62 223 VAL A C 1
ATOM 1722 O O . VAL A 1 223 ? -1.008 -1.809 4.735 1.00 62.62 223 VAL A O 1
ATOM 1725 N N . LEU A 1 224 ? 0.703 -0.875 5.883 1.00 72.88 224 LEU A N 1
ATOM 1726 C CA . LEU A 1 224 ? 0.390 -1.558 7.119 1.00 72.88 224 LEU A CA 1
ATOM 1727 C C . LEU A 1 224 ? -1.025 -1.146 7.516 1.00 72.88 224 LEU A C 1
ATOM 1729 O O . LEU A 1 224 ? -1.361 0.041 7.465 1.00 72.88 224 LEU A O 1
ATOM 1733 N N . PRO A 1 225 ? -1.880 -2.109 7.871 1.00 85.69 225 PRO A N 1
ATOM 1734 C CA . PRO A 1 225 ? -3.243 -1.775 8.207 1.00 85.69 225 PRO A CA 1
ATOM 1735 C C . PRO A 1 225 ? -3.270 -0.939 9.487 1.00 85.69 225 PRO A C 1
ATOM 1737 O O . PRO A 1 225 ? -2.677 -1.312 10.506 1.00 85.69 225 PRO A O 1
ATOM 1740 N N . LEU A 1 226 ? -4.008 0.170 9.454 1.00 89.31 226 LEU A N 1
ATOM 1741 C CA . LEU A 1 226 ? -4.214 1.003 10.632 1.00 89.31 226 LEU A CA 1
ATOM 1742 C C . LEU A 1 226 ? -5.046 0.214 11.641 1.00 89.31 226 LEU A C 1
ATOM 1744 O O .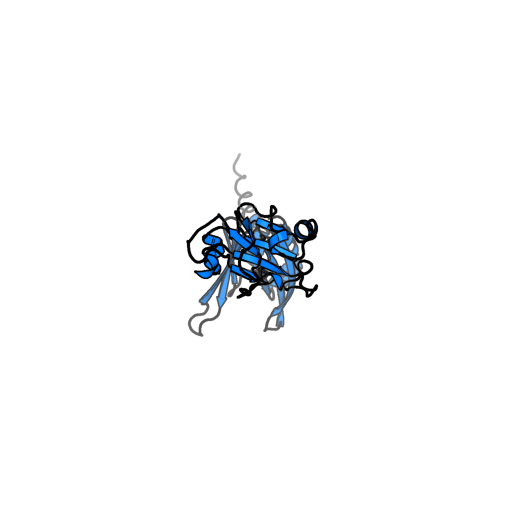 LEU A 1 226 ? -6.152 -0.227 11.334 1.00 89.31 226 LEU A O 1
ATOM 1748 N N . THR A 1 227 ? -4.518 0.036 12.848 1.00 91.94 227 THR A N 1
ATOM 1749 C CA . THR A 1 227 ? -5.203 -0.710 13.904 1.00 91.94 227 THR A CA 1
ATOM 1750 C C . THR A 1 227 ? -5.557 0.219 15.051 1.00 91.94 227 THR A C 1
ATOM 1752 O O . THR A 1 227 ? -4.677 0.775 15.699 1.00 91.94 227 THR A O 1
ATOM 1755 N N . LEU A 1 228 ? -6.851 0.347 15.325 1.00 93.25 228 LEU A N 1
ATOM 1756 C CA . LEU A 1 228 ? -7.381 1.198 16.385 1.00 93.25 228 LEU A CA 1
ATOM 1757 C C . LEU A 1 228 ? -7.950 0.324 17.482 1.00 93.25 228 LEU A C 1
ATOM 1759 O O . LEU A 1 228 ? -8.754 -0.564 17.201 1.00 93.25 228 LEU A O 1
ATOM 1763 N N . TRP A 1 229 ? -7.554 0.578 18.724 1.00 93.06 229 TRP A N 1
ATOM 1764 C CA . TRP A 1 229 ? -7.946 -0.245 19.861 1.00 93.06 229 TRP A CA 1
ATOM 1765 C C . TRP A 1 229 ? -8.906 0.468 20.805 1.00 93.06 229 TRP A C 1
ATOM 1767 O O . TRP A 1 229 ? -8.771 1.654 21.086 1.00 93.06 229 TRP A O 1
ATOM 1777 N N . SER A 1 230 ? -9.840 -0.307 21.352 1.00 92.81 230 SER A N 1
ATOM 1778 C CA . SER A 1 230 ? -10.685 0.069 22.480 1.00 92.81 230 SER A CA 1
ATOM 1779 C C . SER A 1 230 ? -10.533 -0.972 23.586 1.00 92.81 230 SER A C 1
ATOM 1781 O O . SER A 1 230 ? -10.672 -2.175 23.335 1.00 92.81 230 SER A O 1
ATOM 1783 N N . TRP A 1 231 ? -10.242 -0.529 24.811 1.00 91.06 231 TRP A N 1
ATOM 1784 C CA . TRP A 1 231 ? -9.875 -1.392 25.941 1.00 91.06 231 TRP A CA 1
ATOM 1785 C C . TRP A 1 231 ? -10.897 -1.332 27.086 1.00 91.06 231 TRP A C 1
ATOM 1787 O O . TRP A 1 231 ? -11.661 -0.378 27.225 1.00 91.06 231 TRP A O 1
ATOM 1797 N N . GLY A 1 232 ? -10.902 -2.350 27.950 1.00 90.75 232 GLY A N 1
ATOM 1798 C CA . GLY A 1 232 ? -11.579 -2.30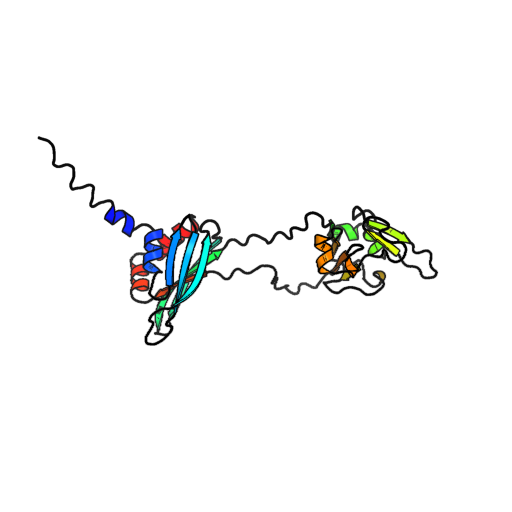4 29.251 1.00 90.75 232 GLY A CA 1
ATOM 1799 C C . GLY A 1 232 ? -13.106 -2.206 29.164 1.00 90.75 232 GLY A C 1
ATOM 1800 O O . GLY A 1 232 ? -13.734 -2.917 28.374 1.00 90.75 232 GLY A O 1
ATOM 1801 N N . SER A 1 233 ? -13.703 -1.342 29.994 1.00 89.75 233 SER A N 1
ATOM 1802 C CA . SER A 1 233 ? -15.158 -1.123 30.072 1.00 89.75 233 SER A CA 1
ATOM 1803 C C . SER A 1 233 ? -15.758 -0.710 28.729 1.00 89.75 233 SER A C 1
ATOM 1805 O O . SER A 1 233 ? -16.809 -1.222 28.351 1.00 89.75 233 SER A O 1
ATOM 1807 N N . MET A 1 234 ? -15.037 0.122 27.977 1.00 88.69 234 MET A N 1
ATOM 1808 C CA . MET A 1 234 ? -15.408 0.594 26.645 1.00 88.69 234 MET A CA 1
ATOM 1809 C C . MET A 1 234 ? -15.564 -0.577 25.659 1.00 88.69 234 MET A C 1
ATOM 1811 O O . MET A 1 234 ? -16.587 -0.723 24.987 1.00 88.69 234 MET A O 1
ATOM 1815 N N . SER A 1 235 ? -14.596 -1.500 25.661 1.00 89.19 235 SER A N 1
ATOM 1816 C CA . SER A 1 235 ? -14.651 -2.712 24.834 1.00 89.19 235 SER A CA 1
ATOM 1817 C C . SER A 1 235 ? -15.802 -3.648 25.228 1.00 89.19 235 SER A C 1
ATOM 1819 O O . SER A 1 235 ? -16.428 -4.269 24.365 1.00 89.19 235 SER A O 1
ATOM 1821 N N . ALA A 1 236 ? -16.108 -3.738 26.526 1.00 89.88 236 ALA A N 1
ATOM 1822 C CA . ALA A 1 236 ? -17.192 -4.565 27.043 1.00 89.88 236 ALA A CA 1
ATOM 1823 C C . ALA A 1 236 ? -18.567 -3.981 26.685 1.00 89.88 236 ALA A C 1
ATOM 1825 O O . ALA A 1 236 ? -19.466 -4.726 26.293 1.00 89.88 236 ALA A O 1
ATOM 1826 N N . GLU A 1 237 ? -18.728 -2.658 26.767 1.00 90.25 237 GLU A N 1
ATOM 1827 C CA . GLU A 1 237 ? -19.932 -1.949 26.323 1.00 90.25 237 GLU A CA 1
ATOM 1828 C C . GLU A 1 237 ? -20.169 -2.174 24.826 1.00 90.25 237 GLU A C 1
ATOM 1830 O O . GLU A 1 237 ? -21.257 -2.593 24.431 1.00 90.25 237 GLU A O 1
ATOM 1835 N N . MET A 1 238 ? -19.129 -2.015 24.005 1.00 89.44 238 MET A N 1
ATOM 1836 C CA . MET A 1 238 ? -19.210 -2.195 22.555 1.00 89.44 238 MET A CA 1
ATOM 1837 C C . MET A 1 238 ? -19.628 -3.621 22.147 1.00 89.44 238 MET A C 1
ATOM 1839 O O . MET A 1 238 ? -20.321 -3.807 21.141 1.00 89.44 238 MET A O 1
ATOM 1843 N N . GLN A 1 239 ? -19.238 -4.642 22.922 1.00 87.81 239 GLN A N 1
ATOM 1844 C CA . GLN A 1 239 ? -19.705 -6.019 22.717 1.00 87.81 239 GLN A CA 1
ATOM 1845 C C . GLN A 1 239 ? -21.191 -6.171 23.045 1.00 87.81 239 GLN A C 1
ATOM 1847 O O . GLN A 1 239 ? -21.923 -6.775 22.260 1.00 87.81 239 GLN A O 1
ATOM 1852 N N . LYS A 1 240 ? -21.641 -5.604 24.172 1.00 88.81 240 LYS A N 1
ATOM 1853 C CA . LYS A 1 240 ? -23.044 -5.668 24.613 1.00 88.81 240 LYS A CA 1
ATOM 1854 C C . LYS A 1 240 ? -23.981 -4.984 23.618 1.00 88.81 240 LYS A C 1
ATOM 1856 O O . LYS A 1 240 ? -25.009 -5.547 23.259 1.00 88.81 240 LYS A O 1
ATOM 1861 N N . THR A 1 241 ? -23.603 -3.806 23.125 1.00 89.00 241 THR A N 1
ATOM 1862 C CA . THR A 1 241 ? -24.417 -3.003 22.196 1.00 89.00 241 THR A CA 1
ATOM 1863 C C . THR A 1 241 ? -24.293 -3.442 20.734 1.00 89.00 241 THR A C 1
ATOM 1865 O O . THR A 1 241 ? -24.945 -2.872 19.861 1.00 89.00 241 THR A O 1
ATOM 1868 N N . LYS A 1 242 ? -23.449 -4.444 20.433 1.00 89.50 242 LYS A N 1
ATOM 1869 C CA . LYS A 1 242 ? -23.074 -4.854 19.064 1.00 89.50 242 LYS A CA 1
ATOM 1870 C C . LYS A 1 242 ? -22.538 -3.691 18.208 1.00 89.50 242 LYS A C 1
ATOM 1872 O O . LYS A 1 242 ? -22.534 -3.787 16.978 1.00 89.50 242 LYS A O 1
ATOM 1877 N N . ALA A 1 243 ? -22.051 -2.614 18.8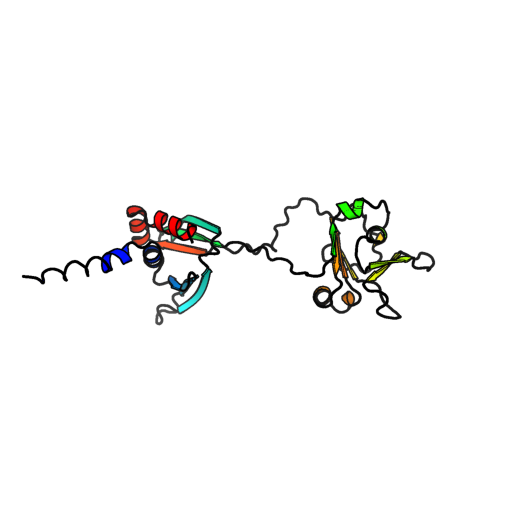29 1.00 88.94 243 ALA A N 1
ATOM 1878 C CA . ALA A 1 243 ? -21.618 -1.410 18.126 1.00 88.94 243 ALA A CA 1
ATOM 1879 C C . ALA A 1 243 ? -20.434 -1.666 17.179 1.00 88.94 243 ALA A C 1
ATOM 1881 O O . ALA A 1 243 ? -20.422 -1.119 16.081 1.00 88.94 243 ALA A O 1
ATOM 1882 N N . ALA A 1 244 ? -19.523 -2.590 17.514 1.00 88.00 244 ALA A N 1
ATOM 1883 C CA . ALA A 1 244 ? -18.410 -2.965 16.631 1.00 88.00 244 ALA A CA 1
ATOM 1884 C C . ALA A 1 244 ? -18.880 -3.421 15.236 1.00 88.00 244 ALA A C 1
ATOM 1886 O O . ALA A 1 244 ? -18.310 -3.027 14.222 1.00 88.00 244 ALA A O 1
ATOM 1887 N N . LYS A 1 245 ? -19.958 -4.216 15.164 1.00 90.44 245 LYS A N 1
ATOM 1888 C CA . LYS A 1 245 ? -20.506 -4.687 13.881 1.00 90.44 245 LYS A CA 1
ATOM 1889 C C . LYS A 1 245 ? -21.104 -3.541 13.066 1.00 90.44 245 LYS A C 1
ATOM 1891 O O . LYS A 1 245 ? -20.937 -3.511 11.852 1.00 90.44 245 LYS A O 1
ATOM 1896 N N . ARG A 1 246 ? -21.775 -2.599 13.736 1.00 91.25 246 ARG A N 1
ATOM 1897 C CA . ARG A 1 246 ? -22.384 -1.417 13.105 1.00 91.25 246 ARG A CA 1
ATOM 1898 C C . ARG A 1 246 ? -21.315 -0.498 12.518 1.00 91.25 246 ARG A C 1
ATOM 1900 O O . ARG A 1 246 ? -21.432 -0.103 11.366 1.00 91.25 246 ARG A O 1
ATOM 1907 N N . ILE A 1 247 ? -20.256 -0.237 13.284 1.00 91.81 247 ILE A N 1
ATOM 1908 C CA . ILE A 1 247 ? -19.105 0.566 12.854 1.00 91.81 247 ILE A CA 1
ATOM 1909 C C . ILE A 1 247 ? -18.454 -0.047 11.614 1.00 91.81 247 ILE A C 1
ATOM 1911 O O . ILE A 1 247 ? -18.184 0.659 10.654 1.00 91.81 247 ILE A O 1
ATOM 1915 N N . ILE A 1 248 ? -18.250 -1.364 11.591 1.00 91.69 248 ILE A N 1
ATOM 1916 C CA . ILE A 1 248 ? -17.620 -2.030 10.442 1.00 91.69 248 ILE A CA 1
ATOM 1917 C C . ILE A 1 248 ? -18.514 -2.016 9.219 1.00 91.69 248 ILE A C 1
ATOM 1919 O O . ILE A 1 248 ? -18.029 -1.750 8.128 1.00 91.69 248 ILE A O 1
ATOM 1923 N N . SER A 1 249 ? -19.808 -2.289 9.391 1.00 91.19 249 SER A N 1
ATOM 1924 C CA . SER A 1 249 ? -20.757 -2.200 8.282 1.00 91.19 249 SER A CA 1
ATOM 1925 C C . SER A 1 249 ? -20.773 -0.799 7.678 1.00 91.19 249 SER A C 1
ATOM 1927 O O . SER A 1 249 ? -20.909 -0.665 6.469 1.00 91.19 249 SER A O 1
ATOM 1929 N N . TRP A 1 250 ? -20.618 0.229 8.512 1.00 92.62 250 TRP A N 1
ATOM 1930 C CA . TRP A 1 250 ? -20.512 1.610 8.068 1.00 92.62 250 TRP A CA 1
ATOM 1931 C C . TRP A 1 250 ? -19.179 1.899 7.364 1.00 92.62 250 TRP A C 1
ATOM 1933 O O . TRP A 1 250 ? -19.203 2.417 6.255 1.00 92.62 250 TRP A O 1
ATOM 1943 N N . LEU A 1 251 ? -18.036 1.503 7.937 1.00 91.00 251 LEU A N 1
ATOM 1944 C CA . LEU A 1 251 ? -16.717 1.685 7.312 1.00 91.00 251 LEU A CA 1
ATOM 1945 C C . LEU A 1 251 ? -16.595 0.949 5.970 1.00 91.00 251 LEU A C 1
ATOM 1947 O O . LEU A 1 251 ? -15.954 1.453 5.061 1.00 91.00 251 LEU A O 1
ATOM 1951 N N . LYS A 1 252 ? -17.218 -0.228 5.836 1.00 88.38 252 LYS A N 1
ATOM 1952 C CA . LYS A 1 252 ? -17.268 -0.988 4.575 1.00 88.38 252 LYS A CA 1
ATOM 1953 C C . LYS A 1 252 ? -18.228 -0.396 3.539 1.00 88.38 252 LYS A C 1
ATOM 1955 O O . LYS A 1 252 ? -18.154 -0.775 2.377 1.00 88.38 252 LYS A O 1
ATOM 1960 N N . GLY A 1 253 ? -19.158 0.456 3.968 1.00 85.75 253 GLY A N 1
ATOM 1961 C CA . GLY A 1 253 ? -20.133 1.120 3.102 1.00 85.75 253 GLY A CA 1
ATOM 1962 C C . GLY A 1 253 ? -19.715 2.519 2.645 1.00 85.75 253 GLY A C 1
ATOM 1963 O O . GLY A 1 253 ? -20.522 3.193 2.008 1.00 85.75 253 GLY A O 1
ATOM 1964 N N . LYS A 1 254 ? -18.511 2.970 3.009 1.00 82.38 254 LYS A N 1
ATOM 1965 C CA . LYS A 1 254 ? -17.909 4.243 2.597 1.00 82.38 254 LYS A CA 1
ATOM 1966 C C . LYS A 1 254 ? -17.004 4.058 1.382 1.00 82.38 254 LYS A C 1
ATOM 1968 O O . LYS A 1 254 ? -16.947 5.013 0.577 1.00 82.38 254 LYS A O 1
#

Foldseek 3Di:
DDDPPPPPPPVVVVVVQCQPLVSLVQVQQDDPQWGWDADPQKIKIWGWDQDDPVGGIDTDDIDIDRLVQFPAKDWDWDADPVRWIKIKIWTAGRQPQPPPPPVDKQKDFLVQLVVDPDLAPLVSCVVSDPQKDWDWDPDDVTDIAIFGNPDPDDPDQGAFEAEQNRTDPDDRSVDGSNQWGMKIKARDPVRQVVVPPRCPRTYIYTYTNDPPPPPPPVSRPSVGTDMGMGTHPSRVVCVVVVSVVVSRVVSVVD

Mean predicted aligned error: 16.78 Å

Solvent-accessible surface area (backbone atoms only — not comparable to full-atom values): 14968 Å² total; per-residue (Å²): 137,91,86,88,81,80,81,75,66,69,68,56,62,69,60,52,56,71,69,36,44,68,50,44,44,35,61,49,46,36,53,95,47,29,44,54,48,79,56,94,66,26,40,39,37,40,33,33,44,74,70,48,102,87,44,77,67,37,84,74,51,75,50,76,42,52,39,70,42,50,64,48,75,45,83,45,77,51,60,52,98,86,66,39,48,27,40,30,44,34,39,29,60,52,78,71,77,80,72,81,82,56,93,69,55,49,74,45,47,36,74,66,43,63,73,44,95,56,83,37,48,66,65,36,44,53,87,71,38,89,58,48,49,69,48,75,38,94,50,95,91,44,57,78,38,52,25,48,78,57,84,85,52,95,86,73,40,61,46,33,41,24,49,76,84,43,74,58,90,72,73,68,71,77,46,62,56,86,45,40,42,36,38,35,42,33,74,48,70,87,63,16,53,85,58,42,82,63,13,73,36,15,27,40,40,35,35,56,61,68,71,91,66,82,72,77,57,76,83,54,73,74,69,74,55,53,70,48,61,19,53,44,70,55,29,54,50,34,60,74,70,47,44,62,60,49,30,48,57,48,56,75,71,75

Sequence (254 aa):
MKKIGLLLLITCQAWAQTNEPSALFIRYFSGPNQQLEIKHDTLWVYWYEAADKQNPLEFRDTSAVDLRQIADVKIIKGRNLEGKKGIGIQIYPKMNPVEKRYSHTIEIDAQKLSQTNTASVTQKLQGQAAGVTIGNDNSPGGGTMVRIRGIGSINANSPLYVVDGVPLQGNINSINPNDIASVQVLKDPSQTALYGVRGANGVIVINTNKGQEQKWDFTQSTVLPLTLWSWGSMSAEMQKTKAAKRIISWLKGK

Nearest PDB structures (foldseek):
  8aa4-assembly1_B  TM=9.021E-01  e=1.215E-07  Bacteroides thetaiotaomicron VPI-5482
  8a9y-assembly1_I  TM=8.736E-01  e=9.082E-08  Bacteroides thetaiotaomicron VPI-5482
  6zm1-assembly1_B  TM=8.642E-01  e=4.368E-07  Bacteroides thetaiotaomicron VPI-5482
  5muk-assembly1_A  TM=3.327E-01  e=1.816E+00  Bacteroides thetaiotaomicron VPI-5482
  4irt-assembly1_A  TM=2.779E-01  e=2.729E+00  Bacteroides ovatus ATCC 8483

Secondary structure (DSSP, 8-state):
-----SSSSHHHHHHHGGG-HHHHHHHHH-BTTEEEEEETTEEEEEEEE---SSS--EEEEEEEEEGGGEEEEEEEEEE-TT--EEEEEEEEEP--------TT-EEEEHHHHHTS--SSHHHHTTTTSTTEEEEE--STT--EEEEESS---SS--PPEEEETTEEE-S-GGGS-GGGEEEEEEE-SHHHHGGGGGGGTT-EEEEEE---S-----TTS---PPEEEEEEHHHHHHHHHTTHHHHHHHHHTT-

Radius of gyration: 30.54 Å; Cα contacts (8 Å, |Δi|>4): 389; chains: 1; bounding box: 94×47×74 Å